Protein AF-A0A2G6NIU8-F1 (afdb_monomer_lite)

Sequence (189 aa):
ETDYSISDFCADLRAPTPSAAMTLALPDANEMRMSLDVQKNNLQSFFEMHYASKTQRLNALSKLVAMRSPKAKILHLVQQLTQSKTLLDTRFFSLMKLKALKVQPLKSRLDLGFKMRLKSSQNAVESLGQKLFLLDPKRQVKDNFAQVVKNQKPIKLDKISIGEEFLLIDKDTKIKARALEKNTLDPRI

Secondary structure (DSSP, 8-state):
-PPPPHHHHHTT---SSHHHHHHHHSPPHHHHHHHHHHHHHHHHHHHHHHHHHHHHHHHHHHHHHHHH-HHHHHHHHHHHHHHHHHHHHHHHHHHHHHHHHHHHHHHHHHHHHHHHHHHHHHHHHHHHHHHHHHH-HHHHS-TT-PEEEETTEE--GGGPPTT-EEEEE-SS-EEEEE-----PPPTT-

Foldseek 3Di:
DDDDDVCVVVVPDDDPDPVRVCVVVDDDPVVVVVVVVVVVVVVVVVVVVVVVVVVVVVVVVVVVCVCVPPVVVVVVVVVVVVVVVVVVVVVVVVVVVVVVVVVVVVVVVVVVVVVVVVVVVVVVVVVVVVVVVVVPPLPVQPVPDWFKDDPNDGDDPVPADQQDWIWTDGSPDIDIDGHHDDDDDDPPD

Structure (mmCIF, N/CA/C/O backbone):
data_AF-A0A2G6NIU8-F1
#
_entry.id   AF-A0A2G6NIU8-F1
#
loop_
_atom_site.group_PDB
_atom_site.id
_atom_site.type_symbol
_atom_site.label_atom_id
_atom_site.label_alt_id
_atom_site.label_comp_id
_atom_site.label_asym_id
_atom_site.label_entity_id
_atom_site.label_seq_id
_atom_site.pdbx_PDB_ins_code
_atom_site.Cartn_x
_atom_site.Cartn_y
_atom_site.Cartn_z
_atom_site.occupancy
_atom_site.B_iso_or_equiv
_atom_site.auth_seq_id
_atom_site.auth_comp_id
_atom_site.auth_asym_id
_atom_site.auth_atom_id
_atom_site.pdbx_PDB_model_num
ATOM 1 N N . GLU A 1 1 ? 34.840 25.565 -88.837 1.00 55.22 1 GLU A N 1
ATOM 2 C CA . GLU A 1 1 ? 34.938 25.130 -87.431 1.00 55.22 1 GLU A CA 1
ATOM 3 C C . GLU A 1 1 ? 36.389 24.814 -87.138 1.00 55.22 1 GLU A C 1
ATOM 5 O O . GLU A 1 1 ? 37.050 24.266 -88.011 1.00 55.22 1 GLU A O 1
ATOM 10 N N . THR A 1 2 ? 36.902 25.255 -85.994 1.00 67.12 2 THR A N 1
ATOM 11 C CA . THR A 1 2 ? 38.255 24.930 -85.528 1.00 67.12 2 THR A CA 1
ATOM 12 C C . THR A 1 2 ? 38.140 23.872 -84.445 1.00 67.12 2 THR A C 1
ATOM 14 O O . THR A 1 2 ? 37.493 24.118 -83.427 1.00 67.12 2 THR A O 1
ATOM 17 N N . ASP A 1 3 ? 38.755 22.717 -84.672 1.00 75.50 3 ASP A N 1
ATOM 18 C CA . ASP A 1 3 ? 38.795 21.632 -83.698 1.00 75.50 3 ASP A CA 1
ATOM 19 C C . ASP A 1 3 ? 39.769 21.997 -82.573 1.00 75.50 3 ASP A C 1
ATOM 21 O O . ASP A 1 3 ? 40.962 22.180 -82.810 1.00 75.50 3 ASP A O 1
ATOM 25 N N . TYR A 1 4 ? 39.247 22.127 -81.353 1.00 76.69 4 TYR A N 1
ATOM 26 C CA . TYR A 1 4 ? 40.053 22.293 -80.145 1.00 76.69 4 TYR A CA 1
ATOM 27 C C . TYR A 1 4 ? 40.347 20.922 -79.543 1.00 76.69 4 TYR A C 1
ATOM 29 O O . TYR A 1 4 ? 39.434 20.121 -79.325 1.00 76.69 4 TYR A O 1
ATOM 37 N N . SER A 1 5 ? 41.613 20.663 -79.233 1.00 75.31 5 SER A N 1
ATOM 38 C CA . SER A 1 5 ? 42.031 19.462 -78.513 1.00 75.31 5 SER A CA 1
ATOM 39 C C . SER A 1 5 ? 42.253 19.787 -77.035 1.00 75.31 5 SER A C 1
ATOM 41 O O . SER A 1 5 ? 42.654 20.891 -76.678 1.00 75.31 5 SER A O 1
ATOM 43 N N . ILE A 1 6 ? 42.052 18.807 -76.147 1.00 72.38 6 ILE A N 1
ATOM 44 C CA . ILE A 1 6 ? 42.336 18.939 -74.702 1.00 72.38 6 ILE A CA 1
ATOM 45 C C . ILE A 1 6 ? 43.790 19.390 -74.466 1.00 72.38 6 ILE A C 1
ATOM 47 O O . ILE A 1 6 ? 44.071 20.115 -73.516 1.00 72.38 6 ILE A O 1
ATOM 51 N N . SER A 1 7 ? 44.705 19.031 -75.374 1.00 71.75 7 SER A N 1
ATOM 52 C CA . SER A 1 7 ? 46.099 19.482 -75.352 1.00 71.75 7 SER A CA 1
ATOM 53 C C . SER A 1 7 ? 46.258 21.002 -75.405 1.00 71.75 7 SER A C 1
ATOM 55 O O . SER A 1 7 ? 47.169 21.521 -74.763 1.00 71.75 7 SER A O 1
ATOM 57 N N . ASP A 1 8 ? 45.373 21.713 -76.110 1.00 76.06 8 ASP A N 1
ATOM 58 C CA . ASP A 1 8 ? 45.433 23.174 -76.252 1.00 76.06 8 ASP A CA 1
ATOM 59 C C . ASP A 1 8 ? 45.131 23.876 -74.920 1.00 76.06 8 ASP A C 1
ATOM 61 O O . ASP A 1 8 ? 45.625 24.970 -74.667 1.00 76.06 8 ASP A O 1
ATOM 65 N N . PHE A 1 9 ? 44.390 23.207 -74.029 1.00 71.50 9 PHE A N 1
ATOM 66 C CA . PHE A 1 9 ? 44.073 23.685 -72.681 1.00 71.50 9 PHE A CA 1
ATOM 67 C C . PHE A 1 9 ? 45.105 23.269 -71.619 1.00 71.50 9 PHE A C 1
ATOM 69 O O . PHE A 1 9 ? 45.097 23.807 -70.515 1.00 71.50 9 PHE A O 1
ATOM 76 N N . CYS A 1 10 ? 45.996 22.320 -71.922 1.00 68.38 10 CYS A N 1
ATOM 77 C CA . CYS A 1 10 ? 47.036 21.849 -70.997 1.00 68.38 10 CYS A CA 1
ATOM 78 C C . CYS A 1 10 ? 48.422 22.469 -71.264 1.00 68.38 10 CYS A C 1
ATOM 80 O O . CYS A 1 10 ? 49.362 22.202 -70.517 1.00 68.38 10 CYS A O 1
ATOM 82 N N . ALA A 1 11 ? 48.571 23.274 -72.322 1.00 65.75 11 ALA A N 1
ATOM 83 C CA . ALA A 1 11 ? 49.868 23.730 -72.830 1.00 65.75 11 ALA A CA 1
ATOM 84 C C . ALA A 1 11 ? 50.558 24.835 -71.997 1.00 65.75 11 ALA A C 1
ATOM 86 O O . ALA A 1 11 ? 51.755 25.080 -72.188 1.00 65.75 11 ALA A O 1
ATOM 87 N N . ASP A 1 12 ? 49.837 25.483 -71.078 1.00 68.94 12 ASP A N 1
ATOM 88 C CA . ASP A 1 12 ? 50.353 26.613 -70.290 1.00 68.94 12 ASP A CA 1
ATOM 89 C C . ASP A 1 12 ? 51.357 26.184 -69.210 1.00 68.94 12 ASP A C 1
ATOM 91 O O . ASP A 1 12 ? 52.288 26.926 -68.886 1.00 68.94 12 ASP A O 1
ATOM 95 N N . LEU A 1 13 ? 51.223 24.962 -68.681 1.00 66.25 13 LEU A N 1
ATOM 96 C CA . LEU A 1 13 ? 52.124 24.424 -67.665 1.00 66.25 13 LEU A CA 1
ATOM 97 C C . LEU A 1 13 ? 53.162 23.501 -68.309 1.00 66.25 13 LEU A C 1
ATOM 99 O O . LEU A 1 13 ? 52.886 22.355 -68.658 1.00 66.25 13 LEU A O 1
ATOM 103 N N . ARG A 1 14 ? 54.396 23.994 -68.440 1.00 74.25 14 ARG A N 1
ATOM 104 C CA . ARG A 1 14 ? 55.513 23.221 -68.997 1.00 74.25 14 ARG A CA 1
ATOM 105 C C . ARG A 1 14 ? 56.349 22.615 -67.881 1.00 74.25 14 ARG A C 1
ATOM 107 O O . ARG A 1 14 ? 57.040 23.330 -67.160 1.00 74.25 14 ARG A O 1
ATOM 114 N N . ALA A 1 15 ? 56.329 21.293 -67.762 1.00 74.19 15 ALA A N 1
ATOM 115 C CA . ALA A 1 15 ? 57.276 20.592 -66.908 1.00 74.19 15 ALA A CA 1
ATOM 116 C C . ALA A 1 15 ? 58.617 20.386 -67.643 1.00 74.19 15 ALA A C 1
ATOM 118 O O . ALA A 1 15 ? 58.620 20.117 -68.845 1.00 74.19 15 ALA A O 1
ATOM 119 N N . PRO A 1 16 ? 59.761 20.462 -66.944 1.00 78.81 16 PRO A N 1
ATOM 120 C CA . PRO A 1 16 ? 61.086 20.316 -67.554 1.00 78.81 16 PRO A CA 1
ATOM 121 C C . PRO A 1 16 ? 61.383 18.886 -68.034 1.00 78.81 16 PRO A C 1
ATOM 123 O O . PRO A 1 16 ? 62.277 18.687 -68.852 1.00 78.81 16 PRO A O 1
ATOM 126 N N . THR A 1 17 ? 60.649 17.887 -67.533 1.00 81.56 17 THR A N 1
ATOM 127 C CA . THR A 1 17 ? 60.761 16.479 -67.933 1.00 81.56 17 THR A CA 1
ATOM 128 C C . THR A 1 17 ? 59.390 15.790 -67.887 1.00 81.56 17 THR A C 1
ATOM 130 O O . THR A 1 17 ? 58.530 16.202 -67.103 1.00 81.56 17 THR A O 1
ATOM 133 N N . PRO A 1 18 ? 59.173 14.708 -68.664 1.00 77.00 18 PRO A N 1
ATOM 134 C CA . PRO A 1 18 ? 57.935 13.924 -68.604 1.00 77.00 18 PRO A CA 1
ATOM 135 C C . PRO A 1 18 ? 57.616 13.415 -67.190 1.00 77.00 18 PRO A C 1
ATOM 137 O O . PRO A 1 18 ? 56.462 13.407 -66.773 1.00 77.00 18 PRO A O 1
ATOM 140 N N . SER A 1 19 ? 58.642 13.060 -66.412 1.00 77.81 19 SER A N 1
ATOM 141 C CA . SER A 1 19 ? 58.478 12.644 -65.016 1.00 77.81 19 SER A CA 1
ATOM 142 C C . SER A 1 19 ? 58.002 13.791 -64.123 1.00 77.81 19 SER A C 1
ATOM 144 O O . SER A 1 19 ? 57.115 13.588 -63.303 1.00 77.81 19 SER A O 1
ATOM 146 N N . ALA A 1 20 ? 58.532 15.005 -64.312 1.00 77.31 20 ALA A N 1
ATOM 147 C CA . ALA A 1 20 ? 58.068 16.185 -63.584 1.00 77.31 20 ALA A CA 1
ATOM 148 C C . ALA A 1 20 ? 56.620 16.558 -63.952 1.00 77.31 20 ALA A C 1
ATOM 150 O O . ALA A 1 20 ? 55.872 16.987 -63.077 1.00 77.31 20 ALA A O 1
ATOM 151 N N . ALA A 1 21 ? 56.203 16.344 -65.209 1.00 77.81 21 ALA A N 1
ATOM 152 C CA . ALA A 1 21 ? 54.808 16.523 -65.623 1.00 77.81 21 ALA A CA 1
ATOM 153 C C . ALA A 1 21 ? 53.880 15.562 -64.874 1.00 77.81 21 ALA A C 1
ATOM 155 O O . ALA A 1 21 ? 52.834 15.979 -64.386 1.00 77.81 21 ALA A O 1
ATOM 156 N N . MET A 1 22 ? 54.283 14.294 -64.729 1.00 77.06 22 MET A N 1
ATOM 157 C CA . MET A 1 22 ? 53.504 13.316 -63.966 1.00 77.06 22 MET A CA 1
ATOM 158 C C . MET A 1 22 ? 53.401 13.685 -62.485 1.00 77.06 22 MET A C 1
ATOM 160 O O . MET A 1 22 ? 52.310 13.617 -61.934 1.00 77.06 22 MET A O 1
ATOM 164 N N . THR A 1 23 ? 54.487 14.132 -61.851 1.00 78.12 23 THR A N 1
ATOM 165 C CA . THR A 1 23 ? 54.453 14.564 -60.443 1.00 78.12 23 THR A CA 1
ATOM 166 C C . THR A 1 23 ? 53.556 15.786 -60.218 1.00 78.12 23 THR A C 1
ATOM 168 O O . THR A 1 23 ? 52.937 15.900 -59.168 1.00 78.12 23 THR A O 1
ATOM 171 N N . LEU A 1 24 ? 53.479 16.704 -61.189 1.00 76.25 24 LEU A N 1
ATOM 172 C CA . LEU A 1 24 ? 52.609 17.887 -61.125 1.00 76.25 24 LEU A CA 1
ATOM 173 C C . LEU A 1 24 ? 51.134 17.556 -61.387 1.00 76.25 24 LEU A C 1
ATOM 175 O O . LEU A 1 24 ? 50.255 18.193 -60.814 1.00 76.25 24 LEU A O 1
ATOM 179 N N . ALA A 1 25 ? 50.863 16.600 -62.277 1.00 78.81 25 ALA A N 1
ATOM 180 C CA . ALA A 1 25 ? 49.508 16.264 -62.703 1.00 78.81 25 ALA A CA 1
ATOM 181 C C . ALA A 1 25 ? 48.819 15.235 -61.796 1.00 78.81 25 ALA A C 1
ATOM 183 O O . ALA A 1 25 ? 47.589 15.215 -61.733 1.00 78.81 25 ALA A O 1
ATOM 184 N N . LEU A 1 26 ? 49.580 14.363 -61.123 1.00 78.75 26 LEU A N 1
ATOM 185 C CA . LEU A 1 26 ? 49.018 13.303 -60.292 1.00 78.75 26 LEU A CA 1
ATOM 186 C C . LEU A 1 26 ? 49.080 13.678 -58.803 1.00 78.75 26 LEU A C 1
ATOM 188 O O . LEU A 1 26 ? 50.172 13.905 -58.282 1.00 78.75 26 LEU A O 1
ATOM 192 N N . PRO A 1 27 ? 47.940 13.682 -58.089 1.00 73.50 27 PRO A N 1
ATOM 193 C CA . PRO A 1 27 ? 47.947 13.738 -56.631 1.00 73.50 27 PRO A CA 1
ATOM 194 C C . PRO A 1 27 ? 48.589 12.471 -56.044 1.00 73.50 27 PRO A C 1
ATOM 196 O O . PRO A 1 27 ? 48.615 11.417 -56.690 1.00 73.50 27 PRO A O 1
ATOM 199 N N . ASP A 1 28 ? 49.077 12.548 -54.802 1.00 85.19 28 ASP A N 1
ATOM 200 C CA . ASP A 1 28 ? 49.665 11.388 -54.128 1.00 85.19 28 ASP A CA 1
ATOM 201 C C . ASP A 1 28 ? 48.616 10.271 -53.989 1.00 85.19 28 ASP A C 1
ATOM 203 O O . ASP A 1 28 ? 47.542 10.435 -53.400 1.00 85.19 28 ASP A O 1
ATOM 207 N N . ALA A 1 29 ? 48.936 9.099 -54.537 1.00 86.31 29 ALA A N 1
ATOM 208 C CA . ALA A 1 29 ? 48.081 7.924 -54.462 1.00 86.31 29 ALA A CA 1
ATOM 209 C C . ALA A 1 29 ? 47.782 7.518 -53.011 1.00 86.31 29 ALA A C 1
ATOM 211 O O . ALA A 1 29 ? 46.696 7.004 -52.734 1.00 86.31 29 ALA A O 1
ATOM 212 N N . ASN A 1 30 ? 48.705 7.762 -52.078 1.00 89.06 30 ASN A N 1
ATOM 213 C CA . ASN A 1 30 ? 48.480 7.481 -50.663 1.00 89.06 30 ASN A CA 1
ATOM 214 C C . ASN A 1 30 ? 47.446 8.432 -50.055 1.00 89.06 30 ASN A C 1
ATOM 216 O O . ASN A 1 30 ? 46.550 7.975 -49.347 1.00 89.06 30 ASN A O 1
ATOM 220 N N . GLU A 1 31 ? 47.506 9.721 -50.389 1.00 89.38 31 GLU A N 1
ATOM 221 C CA . GLU A 1 31 ? 46.532 10.718 -49.937 1.00 89.38 31 GLU A CA 1
ATOM 222 C C . GLU A 1 31 ? 45.122 10.389 -50.452 1.00 89.38 31 GLU A C 1
ATOM 224 O O . GLU A 1 31 ? 44.154 10.387 -49.686 1.00 89.38 31 GLU A O 1
ATOM 229 N N . MET A 1 32 ? 45.001 10.003 -51.728 1.00 91.25 32 MET A N 1
ATOM 230 C CA . MET A 1 32 ? 43.722 9.568 -52.297 1.00 91.25 32 MET A CA 1
ATOM 231 C C . MET A 1 32 ? 43.158 8.328 -51.591 1.00 91.25 32 MET A C 1
ATOM 233 O O . MET A 1 32 ? 41.961 8.273 -51.304 1.00 91.25 32 MET A O 1
ATOM 237 N N . ARG A 1 33 ? 44.005 7.339 -51.273 1.00 93.81 33 ARG A N 1
ATOM 238 C CA . ARG A 1 33 ? 43.583 6.135 -50.537 1.00 93.81 33 ARG A CA 1
ATOM 239 C C . ARG A 1 33 ? 43.127 6.474 -49.122 1.00 93.81 33 ARG A C 1
ATOM 241 O O . ARG A 1 33 ? 42.061 6.020 -48.719 1.00 93.81 33 ARG A O 1
ATOM 248 N N . MET A 1 34 ? 43.862 7.334 -48.417 1.00 94.44 34 MET A N 1
ATOM 249 C CA . MET A 1 34 ? 43.466 7.822 -47.094 1.00 94.44 34 MET A CA 1
ATOM 250 C C . MET A 1 34 ? 42.117 8.551 -47.138 1.00 94.44 34 MET A C 1
ATOM 252 O O . MET A 1 34 ? 41.266 8.317 -46.282 1.00 94.44 34 MET A O 1
ATOM 256 N N . SER A 1 35 ? 41.883 9.389 -48.153 1.00 94.06 35 SER A N 1
ATOM 257 C CA . SER A 1 35 ? 40.602 10.081 -48.338 1.00 94.06 35 SER A CA 1
ATOM 258 C C . SER A 1 35 ? 39.447 9.101 -48.566 1.00 94.06 35 SER A C 1
ATOM 260 O O . SER A 1 35 ? 38.394 9.226 -47.936 1.00 94.06 35 SER A O 1
ATOM 262 N N . LEU A 1 36 ? 39.647 8.078 -49.404 1.00 95.75 36 LEU A N 1
ATOM 263 C CA . LEU A 1 36 ? 38.649 7.029 -49.633 1.00 95.75 36 LEU A CA 1
ATOM 264 C C . LEU A 1 36 ? 38.353 6.220 -48.366 1.00 95.75 36 LEU A C 1
ATOM 266 O O . LEU A 1 36 ? 37.185 5.950 -48.079 1.00 95.75 36 LEU A O 1
ATOM 270 N N . ASP A 1 37 ? 39.376 5.876 -47.585 1.00 96.75 37 ASP A N 1
ATOM 271 C CA . ASP A 1 37 ? 39.201 5.157 -46.322 1.00 96.75 37 ASP A CA 1
ATOM 272 C C . ASP A 1 37 ? 38.416 5.996 -45.303 1.00 96.75 37 ASP A C 1
ATOM 274 O O . ASP A 1 37 ? 37.491 5.491 -44.661 1.00 96.75 37 ASP A O 1
ATOM 278 N N . VAL A 1 38 ? 38.703 7.298 -45.202 1.00 96.88 38 VAL A N 1
ATOM 279 C CA . VAL A 1 38 ? 37.940 8.225 -44.350 1.00 96.88 38 VAL A CA 1
ATOM 280 C C . VAL A 1 38 ? 36.483 8.311 -44.803 1.00 96.88 38 VAL A C 1
ATOM 282 O O . VAL A 1 38 ? 35.576 8.187 -43.979 1.00 96.88 38 VAL A O 1
ATOM 285 N N . GLN A 1 39 ? 36.229 8.476 -46.104 1.00 96.62 39 GLN A N 1
ATOM 286 C CA . GLN A 1 39 ? 34.865 8.533 -46.638 1.00 96.62 39 GLN A CA 1
ATOM 287 C C . GLN A 1 39 ? 34.094 7.235 -46.379 1.00 96.62 39 GLN A C 1
ATOM 289 O O . GLN A 1 39 ? 32.935 7.279 -45.961 1.00 96.62 39 GLN A O 1
ATOM 294 N N . LYS A 1 40 ? 34.744 6.081 -46.555 1.00 97.06 40 LYS A N 1
ATOM 295 C CA . LYS A 1 40 ? 34.163 4.768 -46.261 1.00 97.06 40 LYS A CA 1
ATOM 296 C C . LYS A 1 40 ? 33.797 4.631 -44.781 1.00 97.06 40 LYS A C 1
ATOM 298 O O . LYS A 1 40 ? 32.675 4.230 -44.470 1.00 97.06 40 LYS A O 1
ATOM 303 N N . ASN A 1 41 ? 34.704 4.999 -43.877 1.00 96.94 41 ASN A N 1
ATOM 304 C CA . ASN A 1 41 ? 34.477 4.919 -42.432 1.00 96.94 41 ASN A CA 1
ATOM 305 C C . ASN A 1 41 ? 33.361 5.866 -41.971 1.00 96.94 41 ASN A C 1
ATOM 307 O O . ASN A 1 41 ? 32.518 5.486 -41.154 1.00 96.94 41 ASN A O 1
ATOM 311 N N . ASN A 1 42 ? 33.305 7.074 -42.535 1.00 97.12 42 ASN A N 1
ATOM 312 C CA . ASN A 1 42 ? 32.229 8.028 -42.274 1.00 97.12 42 ASN A CA 1
ATOM 313 C C . ASN A 1 42 ? 30.875 7.481 -42.734 1.00 97.12 42 ASN A C 1
ATOM 315 O O . ASN A 1 42 ? 29.894 7.562 -41.995 1.00 97.12 42 ASN A O 1
ATOM 319 N N . LEU A 1 43 ? 30.822 6.890 -43.931 1.00 97.06 43 LEU A N 1
ATOM 320 C CA . LEU A 1 43 ? 29.599 6.302 -44.466 1.00 97.06 43 LEU A CA 1
ATOM 321 C C . LEU A 1 43 ? 29.109 5.147 -43.587 1.00 97.06 43 LEU A C 1
ATOM 323 O O . LEU A 1 43 ? 27.929 5.097 -43.239 1.00 97.06 43 LEU A O 1
ATOM 327 N N . GLN A 1 44 ? 30.014 4.251 -43.190 1.00 97.38 44 GLN A N 1
ATOM 328 C CA . GLN A 1 44 ? 29.691 3.146 -42.293 1.00 97.38 44 GLN A CA 1
ATOM 329 C C . GLN A 1 44 ? 29.145 3.656 -40.953 1.00 97.38 44 GLN A C 1
ATOM 331 O O . GLN A 1 44 ? 28.069 3.238 -40.528 1.00 97.38 44 GLN A O 1
ATOM 336 N N . SER A 1 45 ? 29.827 4.626 -40.341 1.00 96.50 45 SER A N 1
ATOM 337 C CA . SER A 1 45 ? 29.408 5.217 -39.064 1.00 96.50 45 SER A CA 1
ATOM 338 C C . SER A 1 45 ? 28.032 5.883 -39.167 1.00 96.50 45 SER A C 1
ATOM 340 O O . SER A 1 45 ? 27.186 5.741 -38.281 1.00 96.50 45 SER A O 1
ATOM 342 N N . PHE A 1 46 ? 27.765 6.578 -40.278 1.00 97.62 46 PHE A N 1
ATOM 343 C CA . PHE A 1 46 ? 26.460 7.178 -40.542 1.00 97.62 46 PHE A CA 1
ATOM 344 C C . PHE A 1 46 ? 25.358 6.118 -40.642 1.00 97.62 46 PHE A C 1
ATOM 346 O O . PHE A 1 46 ? 24.293 6.287 -40.044 1.00 97.62 46 PHE A O 1
ATOM 353 N N . PHE A 1 47 ? 25.602 5.018 -41.359 1.00 97.25 47 PHE A N 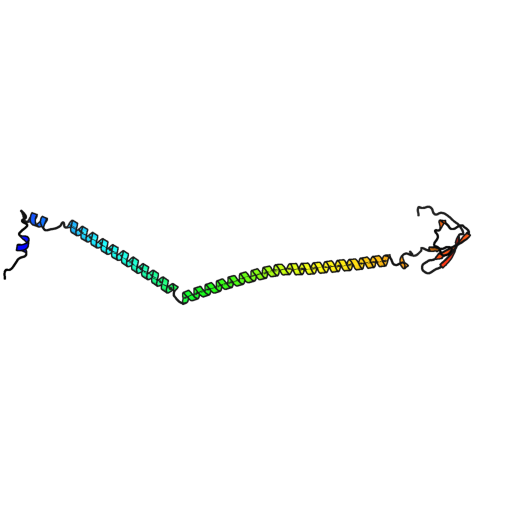1
ATOM 354 C CA . PHE A 1 47 ? 24.634 3.928 -41.477 1.00 97.25 47 PHE A CA 1
ATOM 355 C C . PHE A 1 47 ? 24.355 3.249 -40.140 1.00 97.25 47 PHE A C 1
ATOM 357 O O . PHE A 1 47 ? 23.189 3.019 -39.816 1.00 97.25 47 PHE A O 1
ATOM 364 N N . GLU A 1 48 ? 25.388 2.977 -39.345 1.00 97.56 48 GLU A N 1
ATOM 365 C CA . GLU A 1 48 ? 25.243 2.393 -38.010 1.00 97.56 48 GLU A CA 1
ATOM 366 C C . GLU A 1 48 ? 24.399 3.298 -37.104 1.00 97.56 48 GLU A C 1
ATOM 368 O O . GLU A 1 48 ? 23.416 2.846 -36.506 1.00 97.56 48 GLU A O 1
ATOM 373 N N . MET A 1 49 ? 24.699 4.600 -37.079 1.00 96.94 49 MET A N 1
ATOM 374 C CA . MET A 1 49 ? 23.925 5.578 -36.314 1.00 96.94 49 MET A CA 1
ATOM 375 C C . MET A 1 49 ? 22.476 5.681 -36.812 1.00 96.94 49 MET A C 1
ATOM 377 O O . MET A 1 49 ? 21.534 5.721 -36.013 1.00 96.94 49 MET A O 1
ATOM 381 N N . HIS A 1 50 ? 22.267 5.699 -38.130 1.00 97.12 50 HIS A N 1
ATOM 382 C CA . HIS A 1 50 ? 20.932 5.780 -38.713 1.00 97.12 50 HIS A CA 1
ATOM 383 C C . HIS A 1 50 ? 20.102 4.538 -38.380 1.00 97.12 50 HIS A C 1
ATOM 385 O O . HIS A 1 50 ? 18.947 4.652 -37.960 1.00 97.12 50 HIS A O 1
ATOM 391 N N . TYR A 1 51 ? 20.695 3.353 -38.505 1.00 97.38 51 TYR A N 1
ATOM 392 C CA . TYR A 1 51 ? 20.062 2.088 -38.162 1.00 97.38 51 TYR A CA 1
ATOM 393 C C . TYR A 1 51 ? 19.709 2.019 -36.669 1.00 97.38 51 TYR A C 1
ATOM 395 O O . TYR A 1 51 ? 18.571 1.693 -36.314 1.00 97.38 51 TYR A O 1
ATOM 403 N N . ALA A 1 52 ? 20.628 2.418 -35.786 1.00 97.38 52 ALA A N 1
ATOM 404 C CA . ALA A 1 52 ? 20.378 2.505 -34.348 1.00 97.38 52 ALA A CA 1
ATOM 405 C C . ALA A 1 52 ? 19.208 3.456 -34.023 1.00 97.38 52 ALA A C 1
ATOM 407 O O . ALA A 1 52 ? 18.302 3.111 -33.263 1.00 97.38 52 ALA A O 1
ATOM 408 N N . SER A 1 53 ? 19.147 4.623 -34.669 1.00 96.69 53 SER A N 1
ATOM 409 C CA . SER A 1 53 ? 18.039 5.568 -34.488 1.00 96.69 53 SER A CA 1
ATOM 410 C C . SER A 1 53 ? 16.692 4.992 -34.952 1.00 96.69 53 SER A C 1
ATOM 412 O O . SER A 1 53 ? 15.675 5.108 -34.257 1.00 96.69 53 SER A O 1
ATOM 414 N N . LYS A 1 54 ? 16.659 4.318 -36.112 1.00 96.88 54 LYS A N 1
ATOM 415 C CA . LYS A 1 54 ? 15.431 3.700 -36.643 1.00 96.88 54 LYS A CA 1
ATOM 416 C C . LYS A 1 54 ? 14.944 2.547 -35.772 1.00 96.88 54 LYS A C 1
ATOM 418 O O . LYS A 1 54 ? 13.748 2.479 -35.489 1.00 96.88 54 LYS A O 1
ATOM 423 N N . THR A 1 55 ? 15.845 1.684 -35.311 1.00 97.00 55 THR A N 1
ATOM 424 C CA . THR A 1 55 ? 15.507 0.578 -34.401 1.00 97.00 55 THR A CA 1
ATOM 425 C C . THR A 1 55 ? 15.000 1.092 -33.055 1.00 97.00 55 THR A C 1
ATOM 427 O O . THR A 1 55 ? 13.965 0.627 -32.576 1.00 97.00 55 THR A O 1
ATOM 430 N N . GLN A 1 56 ? 15.630 2.122 -32.482 1.00 96.62 56 GLN A N 1
ATOM 431 C CA . GLN A 1 56 ? 15.139 2.774 -31.267 1.00 96.62 56 GLN A CA 1
ATOM 432 C C . GLN A 1 56 ? 13.730 3.351 -31.461 1.00 96.62 56 GLN A C 1
ATOM 434 O O . GLN A 1 56 ? 12.854 3.141 -30.618 1.00 96.62 56 GLN A O 1
ATOM 439 N N . ARG A 1 57 ? 13.477 4.035 -32.585 1.00 96.25 57 ARG A N 1
ATOM 440 C CA . ARG A 1 57 ? 12.151 4.580 -32.908 1.00 96.25 57 ARG A CA 1
ATOM 441 C C . ARG A 1 57 ? 11.102 3.481 -33.065 1.00 96.25 57 ARG A C 1
ATOM 443 O O . ARG A 1 57 ? 9.995 3.630 -32.550 1.00 96.25 57 ARG A O 1
ATOM 450 N N . LEU A 1 58 ? 11.440 2.383 -33.738 1.00 96.00 58 LEU A N 1
ATOM 451 C CA . LEU A 1 58 ? 10.548 1.235 -33.899 1.00 96.00 58 LEU A CA 1
ATOM 452 C C . LEU A 1 58 ? 10.208 0.610 -32.542 1.00 96.00 58 LEU A C 1
ATOM 454 O O . LEU A 1 58 ? 9.037 0.369 -32.258 1.00 96.00 58 LEU A O 1
ATOM 458 N N . ASN A 1 59 ? 11.202 0.439 -31.670 1.00 95.12 59 ASN A N 1
ATOM 459 C CA . ASN A 1 59 ? 11.007 -0.071 -30.313 1.00 95.12 59 ASN A CA 1
ATOM 460 C C . ASN A 1 59 ? 10.149 0.861 -29.446 1.00 95.12 59 ASN A C 1
ATOM 462 O O . ASN A 1 59 ? 9.345 0.401 -28.637 1.00 95.12 59 ASN A O 1
ATOM 466 N N . ALA A 1 60 ? 10.294 2.178 -29.596 1.00 92.50 60 ALA A N 1
ATOM 467 C CA . ALA A 1 60 ? 9.435 3.135 -28.907 1.00 92.50 60 ALA A CA 1
ATOM 468 C C . ALA A 1 60 ? 7.982 3.035 -29.403 1.00 92.50 60 ALA A C 1
ATOM 470 O O . ALA A 1 60 ? 7.055 2.977 -28.596 1.00 92.50 60 ALA A O 1
ATOM 471 N N . LEU A 1 61 ? 7.776 2.955 -30.721 1.00 90.88 61 LEU A N 1
ATOM 472 C CA . LEU A 1 61 ? 6.448 2.812 -31.319 1.00 90.88 61 LEU A CA 1
ATOM 473 C C . LEU A 1 61 ? 5.778 1.490 -30.932 1.00 90.88 61 LEU A C 1
ATOM 475 O O . LEU A 1 61 ? 4.605 1.498 -30.566 1.00 90.88 61 LEU A O 1
ATOM 479 N N . SER A 1 62 ? 6.508 0.373 -30.944 1.00 88.44 62 SER A N 1
ATOM 480 C CA . SER A 1 62 ? 5.966 -0.928 -30.542 1.00 88.44 62 SER A CA 1
ATOM 481 C C . SER A 1 62 ? 5.527 -0.928 -29.075 1.00 88.44 62 SER A C 1
ATOM 483 O O . SER A 1 62 ? 4.428 -1.390 -28.764 1.00 88.44 62 SER A O 1
ATOM 485 N N . LYS A 1 63 ? 6.313 -0.312 -28.179 1.00 85.19 63 LYS A N 1
ATOM 486 C CA . LYS A 1 63 ? 5.931 -0.100 -26.773 1.00 85.19 63 LYS A CA 1
ATOM 487 C C . LYS A 1 63 ? 4.685 0.772 -26.641 1.00 85.19 63 LYS A C 1
ATOM 489 O O . LYS A 1 63 ? 3.786 0.426 -25.879 1.00 85.19 63 LYS A O 1
ATOM 494 N N . LEU A 1 64 ? 4.593 1.869 -27.393 1.00 83.94 64 LEU A N 1
ATOM 495 C CA . LEU A 1 64 ? 3.411 2.738 -27.379 1.00 83.94 64 LEU A CA 1
ATOM 496 C C . LEU A 1 64 ? 2.153 2.000 -27.845 1.00 83.94 64 LEU A C 1
ATOM 498 O O . LEU A 1 64 ? 1.100 2.154 -27.229 1.00 83.94 64 LEU A O 1
ATOM 502 N N . VAL A 1 65 ? 2.254 1.180 -28.891 1.00 83.38 65 VAL A N 1
ATOM 503 C CA . VAL A 1 65 ? 1.145 0.344 -29.374 1.00 83.38 65 VAL A CA 1
ATOM 504 C C . VAL A 1 65 ? 0.755 -0.699 -28.327 1.00 83.38 65 VAL A C 1
ATOM 506 O O . VAL A 1 65 ? -0.430 -0.855 -28.040 1.00 83.38 65 VAL A O 1
ATOM 509 N N . ALA A 1 66 ? 1.727 -1.358 -27.692 1.00 77.38 66 ALA A N 1
ATOM 510 C CA . ALA A 1 66 ? 1.468 -2.319 -26.622 1.00 77.38 66 ALA A CA 1
ATOM 511 C C . ALA A 1 66 ? 0.767 -1.669 -25.416 1.00 77.38 66 ALA A C 1
ATOM 513 O O . ALA A 1 66 ? -0.200 -2.221 -24.897 1.00 77.38 66 ALA A O 1
ATOM 514 N N . MET A 1 67 ? 1.190 -0.466 -25.014 1.00 70.75 67 MET A N 1
ATOM 515 C CA . MET A 1 67 ? 0.550 0.294 -23.934 1.00 70.75 67 MET A CA 1
ATOM 516 C C . MET A 1 67 ? -0.844 0.806 -24.309 1.00 70.75 67 MET A C 1
ATOM 518 O O . MET A 1 67 ? -1.738 0.844 -23.466 1.00 70.75 67 MET A O 1
ATOM 522 N N . ARG A 1 68 ? -1.048 1.204 -25.570 1.00 73.31 68 ARG A N 1
ATOM 523 C CA . ARG A 1 68 ? -2.352 1.651 -26.086 1.00 73.31 68 ARG A CA 1
ATOM 524 C C . ARG A 1 68 ? -3.280 0.501 -26.459 1.00 73.31 68 ARG A C 1
ATOM 526 O O . ARG A 1 68 ? -4.435 0.761 -26.791 1.00 73.31 68 ARG A O 1
ATOM 533 N N . SER A 1 69 ? -2.812 -0.746 -26.381 1.00 80.94 69 SER A N 1
ATOM 534 C CA . SER A 1 69 ? -3.654 -1.917 -26.586 1.00 80.94 69 SER A CA 1
ATOM 535 C C . SER A 1 69 ? -4.852 -1.847 -25.635 1.00 80.94 69 SER A C 1
ATOM 537 O O . SER A 1 69 ? -4.657 -1.773 -24.414 1.00 80.94 69 SER A O 1
ATOM 539 N N . PRO A 1 70 ? -6.093 -1.905 -26.153 1.00 80.56 70 PRO A N 1
ATOM 540 C CA . PRO A 1 70 ? -7.292 -1.922 -25.323 1.00 80.56 70 PRO A CA 1
ATOM 541 C C . PRO A 1 70 ? -7.221 -2.990 -24.228 1.00 80.56 70 PRO A C 1
ATOM 543 O O . PRO A 1 70 ? -7.625 -2.739 -23.098 1.00 80.56 70 PRO A O 1
ATOM 546 N N . LYS A 1 71 ? -6.607 -4.145 -24.524 1.00 85.38 71 LYS A N 1
ATOM 547 C CA . LYS A 1 71 ? -6.412 -5.243 -23.570 1.00 85.38 71 LYS A CA 1
ATOM 548 C C . LYS A 1 71 ? -5.525 -4.846 -22.386 1.00 85.38 71 LYS A C 1
ATOM 550 O O . LYS A 1 71 ? -5.885 -5.126 -21.247 1.00 85.38 71 LYS A O 1
ATOM 555 N N . ALA A 1 72 ? -4.394 -4.184 -22.639 1.00 83.06 72 ALA A N 1
ATOM 556 C CA . ALA A 1 72 ? -3.489 -3.728 -21.582 1.00 83.06 72 ALA A CA 1
ATOM 557 C C . ALA A 1 72 ? -4.151 -2.651 -20.711 1.00 83.06 72 ALA A C 1
ATOM 559 O O . ALA A 1 72 ? -4.065 -2.700 -19.484 1.00 83.06 72 ALA A O 1
ATOM 560 N N . LYS A 1 73 ? -4.892 -1.728 -21.338 1.00 84.94 73 LYS A N 1
ATOM 561 C CA . LYS A 1 73 ? -5.661 -0.701 -20.627 1.00 84.94 73 LYS A CA 1
ATOM 562 C C . LYS A 1 73 ? -6.762 -1.310 -19.754 1.00 84.94 73 LYS A C 1
ATOM 564 O O . LYS A 1 73 ? -6.899 -0.912 -18.602 1.00 84.94 73 LYS A O 1
ATOM 569 N N . ILE A 1 74 ? -7.507 -2.289 -20.268 1.00 88.62 74 ILE A N 1
ATOM 570 C CA . ILE A 1 74 ? -8.530 -3.018 -19.503 1.00 88.62 74 ILE A CA 1
ATOM 571 C C . ILE A 1 74 ? -7.893 -3.742 -18.317 1.00 88.62 74 ILE A C 1
ATOM 573 O O . ILE A 1 74 ? -8.385 -3.613 -17.202 1.00 88.62 74 ILE A O 1
ATOM 577 N N . LEU A 1 75 ? -6.780 -4.450 -18.524 1.00 91.06 75 LEU A N 1
ATOM 578 C CA . LEU A 1 75 ? -6.092 -5.168 -17.450 1.00 91.06 75 LEU A CA 1
ATOM 579 C C . LEU A 1 75 ? -5.625 -4.220 -16.337 1.00 91.06 75 LEU A C 1
ATOM 581 O O . LEU A 1 75 ? -5.852 -4.490 -15.161 1.00 91.06 75 LEU A O 1
ATOM 585 N N . HIS A 1 76 ? -5.052 -3.075 -16.708 1.00 88.94 76 HIS A N 1
ATOM 586 C CA . HIS A 1 76 ? -4.660 -2.043 -15.753 1.00 88.94 76 HIS A CA 1
ATOM 587 C C . HIS A 1 76 ? -5.865 -1.469 -14.986 1.00 88.94 76 HIS A C 1
ATOM 589 O O . HIS A 1 76 ? -5.803 -1.322 -13.768 1.00 88.94 76 HIS A O 1
ATOM 595 N N . LEU A 1 77 ? -6.986 -1.194 -15.662 1.00 91.19 77 LEU A N 1
ATOM 596 C CA . LEU A 1 77 ? -8.216 -0.727 -15.007 1.00 91.19 77 LEU A CA 1
ATOM 597 C C . LEU A 1 77 ? -8.793 -1.773 -14.042 1.00 91.19 77 LEU A C 1
ATOM 599 O O . LEU A 1 77 ? -9.199 -1.426 -12.935 1.00 91.19 77 LEU A O 1
ATOM 603 N N . VAL A 1 78 ? -8.789 -3.052 -14.424 1.00 95.12 78 VAL A N 1
ATOM 604 C CA . VAL A 1 78 ? -9.214 -4.159 -13.552 1.00 95.12 78 VAL A CA 1
ATOM 605 C C . VAL A 1 78 ? -8.314 -4.251 -12.321 1.00 95.12 78 VAL A C 1
ATOM 607 O O . VAL A 1 78 ? -8.812 -4.412 -11.205 1.00 95.12 78 VAL A O 1
ATOM 610 N N . GLN A 1 79 ? -7.000 -4.100 -12.492 1.00 95.00 79 GLN A N 1
ATOM 611 C CA . GLN A 1 79 ? -6.051 -4.090 -11.383 1.00 95.00 79 GLN A CA 1
ATOM 612 C C . GLN A 1 79 ? -6.306 -2.915 -10.428 1.00 95.00 79 GLN A C 1
ATOM 614 O O . GLN A 1 79 ? -6.366 -3.124 -9.217 1.00 95.00 79 GLN A O 1
ATOM 619 N N . GLN A 1 80 ? -6.521 -1.708 -10.958 1.00 95.88 80 GLN A N 1
ATOM 620 C CA . GLN A 1 80 ? -6.867 -0.534 -10.153 1.00 95.88 80 GLN A CA 1
ATOM 621 C C . GLN A 1 80 ? -8.166 -0.744 -9.374 1.00 95.88 80 GLN A C 1
ATOM 623 O O . GLN A 1 80 ? -8.205 -0.508 -8.169 1.00 95.88 80 GLN A O 1
ATOM 628 N N . LEU A 1 81 ? -9.211 -1.254 -10.030 1.00 96.25 81 LEU A N 1
ATOM 629 C CA . LEU A 1 81 ? -10.496 -1.531 -9.391 1.00 96.25 81 LEU A CA 1
ATOM 630 C C . LEU A 1 81 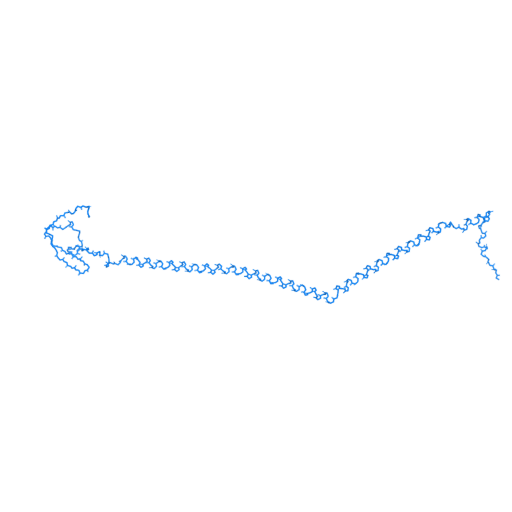? -10.345 -2.564 -8.269 1.00 96.25 81 LEU A C 1
ATOM 632 O O . LEU A 1 81 ? -10.889 -2.389 -7.179 1.00 96.25 81 LEU A O 1
ATOM 636 N N . THR A 1 82 ? -9.550 -3.607 -8.508 1.00 97.12 82 THR A N 1
ATOM 637 C CA . THR A 1 82 ? -9.252 -4.638 -7.507 1.00 97.12 82 THR A CA 1
ATOM 638 C C . THR A 1 82 ? -8.521 -4.040 -6.304 1.00 97.12 82 THR A C 1
ATOM 640 O O . THR A 1 82 ? -8.896 -4.313 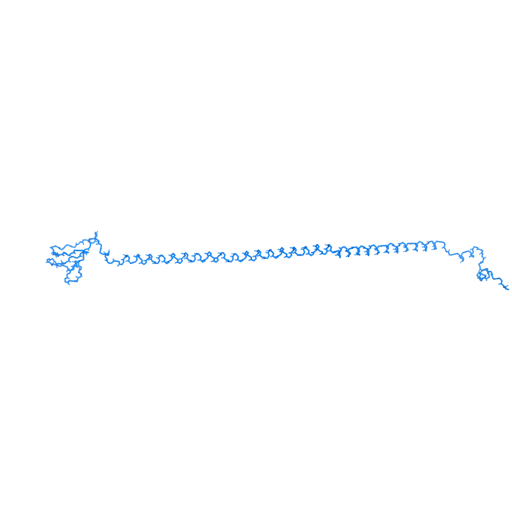-5.167 1.00 97.12 82 THR A O 1
ATOM 643 N N . GLN A 1 83 ? -7.532 -3.173 -6.530 1.00 96.12 83 GLN A N 1
ATOM 644 C CA . GLN A 1 83 ? -6.799 -2.492 -5.460 1.00 96.12 83 GLN A CA 1
ATOM 645 C C . GLN A 1 83 ? -7.686 -1.525 -4.662 1.00 96.12 83 GLN A C 1
ATOM 647 O O . GLN A 1 83 ? -7.607 -1.472 -3.435 1.00 96.12 83 GLN A O 1
ATOM 652 N N . SER A 1 84 ? -8.560 -0.769 -5.330 1.00 94.94 84 SER A N 1
ATOM 653 C CA . SER A 1 84 ? -9.520 0.104 -4.649 1.00 94.94 84 SER A CA 1
ATOM 654 C C . SER A 1 84 ? -10.513 -0.697 -3.809 1.00 94.94 84 SER A C 1
ATOM 656 O O . SER A 1 84 ? -10.828 -0.293 -2.690 1.00 94.94 84 SER A O 1
ATOM 658 N N . LYS A 1 85 ? -10.966 -1.853 -4.308 1.00 96.31 85 LYS A N 1
ATOM 659 C CA . LYS A 1 85 ? -11.860 -2.750 -3.571 1.00 96.31 85 LYS A CA 1
ATOM 660 C C . LYS A 1 85 ? -11.191 -3.310 -2.315 1.00 96.31 85 LYS A C 1
ATOM 662 O O . LYS A 1 85 ? -11.759 -3.205 -1.235 1.00 96.31 85 LYS A O 1
ATOM 667 N N . THR A 1 86 ? -9.965 -3.823 -2.421 1.00 96.31 86 THR A N 1
ATOM 668 C CA . THR A 1 86 ? -9.242 -4.352 -1.251 1.00 96.31 86 THR A CA 1
ATOM 669 C C . THR A 1 86 ? -8.948 -3.264 -0.217 1.00 96.31 86 THR A C 1
ATOM 671 O O . THR A 1 86 ? -9.067 -3.498 0.989 1.00 96.31 86 THR A O 1
ATOM 674 N N . LEU A 1 87 ? -8.626 -2.044 -0.656 1.00 96.06 87 LEU A N 1
ATOM 675 C CA . LEU A 1 87 ? -8.478 -0.904 0.245 1.00 96.06 87 LEU A CA 1
ATOM 676 C C . LEU A 1 87 ? -9.794 -0.583 0.965 1.00 96.06 87 LEU A C 1
ATOM 678 O O . LEU A 1 87 ? -9.791 -0.358 2.174 1.00 96.06 87 LEU A O 1
ATOM 682 N N . LEU A 1 88 ? -10.916 -0.576 0.246 1.00 96.69 88 LEU A N 1
ATOM 683 C CA . LEU A 1 88 ? -12.225 -0.337 0.844 1.00 96.69 88 LEU A CA 1
ATOM 684 C C . LEU A 1 88 ? -12.557 -1.407 1.888 1.00 96.69 88 LEU A C 1
ATOM 686 O O . LEU A 1 88 ? -12.915 -1.057 3.010 1.00 96.69 88 LEU A O 1
ATOM 690 N N . ASP A 1 89 ? -12.371 -2.683 1.553 1.00 96.31 89 ASP A N 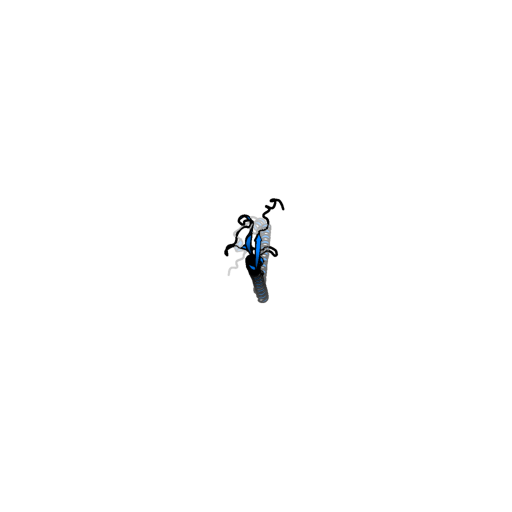1
ATOM 691 C CA . ASP A 1 89 ? -12.659 -3.804 2.449 1.00 96.31 89 ASP A CA 1
ATOM 692 C C . ASP A 1 89 ? -11.819 -3.709 3.729 1.00 96.31 89 ASP A C 1
ATOM 694 O O . ASP A 1 89 ? -12.348 -3.745 4.840 1.00 96.31 89 ASP A O 1
ATOM 698 N N . THR A 1 90 ? -10.507 -3.491 3.608 1.00 95.56 90 THR A N 1
ATOM 699 C CA . THR A 1 90 ? -9.616 -3.351 4.776 1.00 95.56 90 THR A CA 1
ATOM 700 C C . THR A 1 90 ? -9.983 -2.152 5.657 1.00 95.56 90 THR A C 1
ATOM 702 O O . THR A 1 90 ? -9.990 -2.251 6.893 1.00 95.56 90 THR A O 1
ATOM 705 N N . ARG A 1 91 ? -10.356 -1.015 5.056 1.00 95.06 91 ARG A N 1
ATOM 706 C CA . ARG A 1 91 ? -10.842 0.161 5.794 1.00 95.06 91 ARG A CA 1
ATOM 707 C C . ARG A 1 91 ? -12.175 -0.122 6.475 1.00 95.06 91 ARG A C 1
ATOM 709 O O . ARG A 1 91 ? -12.334 0.208 7.648 1.00 95.06 91 ARG A O 1
ATOM 716 N N . PHE A 1 92 ? -13.092 -0.794 5.793 1.00 96.12 92 PHE A N 1
ATOM 717 C CA . PHE A 1 92 ? -14.378 -1.181 6.352 1.00 96.12 92 PHE A CA 1
ATOM 718 C C . PHE A 1 92 ? -14.210 -2.118 7.554 1.00 96.12 92 PHE A C 1
ATOM 720 O O . PHE A 1 92 ? -14.730 -1.833 8.634 1.00 96.12 92 PHE A O 1
ATOM 727 N N . PHE A 1 93 ? -13.402 -3.175 7.426 1.00 96.12 93 PHE A N 1
ATOM 728 C CA . PHE A 1 93 ? -13.118 -4.100 8.526 1.00 96.12 93 PHE A CA 1
ATOM 729 C C . PHE A 1 93 ? -12.461 -3.408 9.722 1.00 96.12 93 PHE A C 1
ATOM 731 O O . PHE A 1 93 ? -12.837 -3.668 10.867 1.00 96.12 93 PHE A O 1
ATOM 738 N N . SER A 1 94 ? -11.511 -2.500 9.488 1.00 94.62 94 SER A N 1
ATOM 739 C CA . SER A 1 94 ? -10.868 -1.763 10.583 1.00 94.62 94 SER A CA 1
ATOM 740 C C . SER A 1 94 ? -11.843 -0.827 11.304 1.00 94.62 94 SER A C 1
ATOM 742 O O . SER A 1 94 ? -11.867 -0.811 12.536 1.00 94.62 94 SER A O 1
ATOM 744 N N . LEU A 1 95 ? -12.716 -0.121 10.576 1.00 95.44 95 LEU A N 1
ATOM 745 C CA . LEU A 1 95 ? -13.781 0.692 11.169 1.00 95.44 95 LEU A CA 1
ATOM 746 C C . LEU A 1 95 ? -14.764 -0.158 11.976 1.00 95.44 95 LEU A C 1
ATOM 748 O O . LEU A 1 95 ? -15.062 0.184 13.122 1.00 95.44 95 LEU A O 1
ATOM 752 N N . MET A 1 96 ? -15.220 -1.281 11.420 1.00 93.69 96 MET A N 1
ATOM 753 C CA . MET A 1 96 ? -16.118 -2.209 12.110 1.00 93.69 96 MET A CA 1
ATOM 754 C C . MET A 1 96 ? -15.490 -2.737 13.400 1.00 93.69 96 MET A C 1
ATOM 756 O O . MET A 1 96 ? -16.129 -2.706 14.452 1.00 93.69 96 MET A O 1
ATOM 760 N N . LYS A 1 97 ? -14.211 -3.125 13.361 1.00 93.62 97 LYS A N 1
ATOM 761 C CA . LYS A 1 97 ? -13.464 -3.567 14.545 1.00 93.62 97 LYS A CA 1
ATOM 762 C C . LYS A 1 97 ? -13.381 -2.470 15.606 1.00 93.62 97 LYS A C 1
ATOM 764 O O . LYS A 1 97 ? -13.655 -2.729 16.774 1.00 93.62 97 LYS A O 1
ATOM 769 N N . LEU A 1 98 ? -13.056 -1.236 15.216 1.00 92.62 98 LEU A N 1
ATOM 770 C CA . LEU A 1 98 ? -12.985 -0.105 16.147 1.00 92.62 98 LEU A CA 1
ATOM 771 C C . LEU A 1 98 ? -14.342 0.213 16.781 1.00 92.62 98 LEU A C 1
ATOM 773 O O . LEU A 1 98 ? -14.410 0.518 17.972 1.00 92.62 98 LEU A O 1
ATOM 777 N N . LYS A 1 99 ? -15.433 0.143 16.013 1.00 91.25 99 LYS A N 1
ATOM 778 C CA . LYS A 1 99 ? -16.788 0.346 16.543 1.00 91.25 99 LYS A CA 1
ATOM 779 C C . LYS A 1 99 ? -17.187 -0.788 17.487 1.00 91.25 99 LYS A C 1
ATOM 781 O O . LYS A 1 99 ? -17.675 -0.501 18.578 1.00 91.25 99 LYS A O 1
ATOM 786 N N . ALA A 1 100 ? -16.902 -2.042 17.137 1.00 90.19 100 ALA A N 1
ATOM 787 C CA . ALA A 1 100 ? -17.160 -3.196 17.997 1.00 90.19 100 ALA A CA 1
ATOM 788 C C . ALA A 1 100 ? -16.405 -3.101 19.336 1.00 90.19 100 ALA A C 1
ATOM 790 O O . ALA A 1 100 ? -17.004 -3.302 20.393 1.00 90.19 100 ALA A O 1
ATOM 791 N N . LEU A 1 101 ? -15.130 -2.692 19.300 1.00 90.50 101 LEU A N 1
ATOM 792 C CA . LEU A 1 101 ? -14.311 -2.460 20.495 1.00 90.50 101 LEU A CA 1
ATOM 793 C C . LEU A 1 101 ? -14.842 -1.333 21.386 1.00 90.50 101 LEU A C 1
ATOM 795 O O . LEU A 1 101 ? -14.603 -1.359 22.586 1.00 90.50 101 LEU A O 1
ATOM 799 N N . LYS A 1 102 ? -15.560 -0.346 20.836 1.00 88.12 102 LYS A N 1
ATOM 800 C CA . LYS A 1 102 ? -16.238 0.678 21.646 1.00 88.12 102 LYS A CA 1
ATOM 801 C C . LYS A 1 102 ? -17.526 0.138 22.264 1.00 88.12 102 LYS A C 1
ATOM 803 O O . LYS A 1 102 ? -17.789 0.396 23.430 1.00 88.12 102 LYS A O 1
ATOM 808 N N . VAL A 1 103 ? -18.321 -0.625 21.516 1.00 90.69 103 VAL A N 1
ATOM 809 C CA . VAL A 1 103 ? -19.642 -1.088 21.975 1.00 90.69 103 VAL A CA 1
ATOM 810 C C . VAL A 1 103 ? -19.544 -2.169 23.057 1.00 90.69 103 VAL A C 1
ATOM 812 O O . VAL A 1 103 ? -20.282 -2.107 24.040 1.00 90.69 103 VAL A O 1
ATOM 815 N N . GLN A 1 104 ? -18.625 -3.130 22.928 1.00 87.06 104 GLN A N 1
ATOM 816 C CA . GLN A 1 104 ? -18.461 -4.215 23.907 1.00 87.06 104 GLN A CA 1
ATOM 817 C C . GLN A 1 104 ? -18.251 -3.735 25.358 1.00 87.06 104 GLN A C 1
ATOM 819 O O . GLN A 1 104 ? -19.025 -4.141 26.224 1.00 87.06 104 GLN A O 1
ATOM 824 N N . PRO A 1 105 ? -17.276 -2.859 25.667 1.00 87.81 105 PRO A N 1
ATOM 825 C CA . PRO A 1 105 ? -17.056 -2.403 27.034 1.00 87.81 105 PRO A CA 1
ATOM 826 C C . PRO A 1 105 ? -18.203 -1.535 27.547 1.00 87.81 105 PRO A C 1
ATOM 828 O O . PRO A 1 105 ? -18.455 -1.542 28.748 1.00 87.81 105 PRO A O 1
ATOM 831 N N . LEU A 1 106 ? -18.917 -0.812 26.675 1.00 87.94 106 LEU A N 1
ATOM 832 C CA . LEU A 1 106 ? -20.111 -0.067 27.078 1.00 87.94 106 LEU A CA 1
ATOM 833 C C . LEU A 1 106 ? -21.202 -1.018 27.578 1.00 87.94 106 LEU A C 1
ATOM 835 O O . LEU A 1 106 ? -21.752 -0.785 28.653 1.00 87.94 106 LEU A O 1
ATOM 839 N N . LYS A 1 107 ? -21.460 -2.112 26.851 1.00 89.25 107 LYS A N 1
ATOM 840 C CA . LYS A 1 107 ? -22.421 -3.138 27.274 1.00 89.25 107 LYS A CA 1
ATOM 841 C C . LYS A 1 107 ? -21.999 -3.783 28.596 1.00 89.25 107 LYS A C 1
ATOM 843 O O . LYS A 1 107 ? -22.784 -3.812 29.536 1.00 89.25 107 LYS A O 1
ATOM 848 N N . SER A 1 108 ? -20.736 -4.196 28.715 1.00 88.06 108 SER A N 1
ATOM 849 C CA . SER A 1 108 ? -20.223 -4.813 29.944 1.00 88.06 108 SER A CA 1
ATOM 850 C C . SER A 1 108 ? -20.267 -3.869 31.150 1.00 88.06 108 SER A C 1
ATOM 852 O O . SER A 1 108 ? -20.588 -4.295 32.258 1.00 88.06 108 SER A O 1
ATOM 854 N N . ARG A 1 109 ? -19.966 -2.576 30.957 1.00 88.50 109 ARG A N 1
ATOM 855 C CA . ARG A 1 109 ? -20.064 -1.554 32.012 1.00 88.50 109 ARG A CA 1
ATOM 856 C C . ARG A 1 109 ? -21.504 -1.329 32.448 1.00 88.50 109 ARG A C 1
ATOM 858 O O . ARG A 1 109 ? -21.748 -1.199 33.644 1.00 88.50 109 ARG A O 1
ATOM 865 N N . LEU A 1 110 ? -22.434 -1.291 31.496 1.00 91.50 110 LEU A N 1
ATOM 866 C CA . LEU A 1 110 ? -23.859 -1.164 31.775 1.00 91.50 110 LEU A CA 1
ATOM 867 C C . LEU A 1 110 ? -24.350 -2.360 32.605 1.00 91.50 110 LEU A C 1
ATOM 869 O O . LEU A 1 110 ? -24.918 -2.161 33.676 1.00 91.50 110 LEU A O 1
ATOM 873 N N . ASP A 1 111 ? -24.048 -3.585 32.168 1.00 91.25 111 ASP A N 1
ATOM 874 C CA . ASP A 1 111 ? -24.443 -4.819 32.858 1.00 91.25 111 ASP A CA 1
ATOM 875 C C . ASP A 1 111 ? -23.856 -4.894 34.274 1.00 91.25 111 ASP A C 1
ATOM 877 O O . ASP A 1 111 ? -24.552 -5.243 35.231 1.00 91.25 111 ASP A O 1
ATOM 881 N N . LEU A 1 112 ? -22.579 -4.533 34.435 1.00 91.25 112 LEU A N 1
ATOM 882 C CA . LEU A 1 112 ? -21.930 -4.489 35.744 1.00 91.25 112 LEU A CA 1
ATOM 883 C C . LEU A 1 112 ? -22.558 -3.416 36.644 1.00 91.25 112 LEU A C 1
ATOM 885 O O . LEU A 1 112 ? -22.839 -3.686 37.810 1.00 91.25 112 LEU A O 1
ATOM 889 N N . GLY A 1 113 ? -22.816 -2.221 36.108 1.00 92.31 113 GLY A N 1
ATOM 890 C CA . GLY A 1 113 ? -23.460 -1.128 36.834 1.00 92.31 113 GLY A CA 1
ATOM 891 C C . GLY A 1 113 ? -24.860 -1.501 37.324 1.00 92.31 113 GLY A C 1
ATOM 892 O O . GLY A 1 113 ? -25.181 -1.264 38.490 1.00 92.31 113 GLY A O 1
ATOM 893 N N . PHE A 1 114 ? -25.662 -2.154 36.476 1.00 90.12 114 PHE A N 1
ATOM 894 C CA . PHE A 1 114 ? -26.973 -2.682 36.858 1.00 90.12 114 PHE A CA 1
ATOM 895 C C . PHE A 1 114 ? -26.868 -3.742 37.952 1.00 90.12 114 PHE A C 1
ATOM 897 O O . PHE A 1 114 ? -27.565 -3.634 38.958 1.00 90.12 114 PHE A O 1
ATOM 904 N N . LYS A 1 115 ? -25.967 -4.724 37.809 1.00 92.56 115 LYS A N 1
ATOM 905 C CA . LYS A 1 115 ? -25.752 -5.761 38.834 1.00 92.56 115 LYS A CA 1
ATOM 906 C C . LYS A 1 115 ? -25.343 -5.160 40.178 1.00 92.56 115 LYS A C 1
ATOM 908 O O . LYS A 1 115 ? -25.867 -5.563 41.212 1.00 92.56 115 LYS A O 1
ATOM 913 N N . MET A 1 116 ? -24.447 -4.174 40.167 1.00 92.00 116 MET A N 1
ATOM 914 C CA . MET A 1 116 ? -23.992 -3.494 41.380 1.00 92.00 116 MET A CA 1
ATOM 915 C C . MET A 1 116 ? -25.110 -2.686 42.043 1.00 92.00 116 MET A C 1
ATOM 917 O O . MET A 1 116 ? -25.284 -2.796 43.254 1.00 92.00 116 MET A O 1
ATOM 921 N N . ARG A 1 117 ? -25.901 -1.924 41.271 1.00 93.50 117 ARG A N 1
ATOM 922 C CA . ARG A 1 117 ? -27.064 -1.188 41.800 1.00 93.50 117 ARG A CA 1
ATOM 923 C C . ARG A 1 117 ? -28.153 -2.107 42.340 1.00 93.50 117 ARG A C 1
ATOM 925 O O . ARG A 1 117 ? -28.754 -1.801 43.365 1.00 93.50 117 ARG A O 1
ATOM 932 N N . LEU A 1 118 ? -28.417 -3.218 41.658 1.00 92.38 118 LEU A N 1
ATOM 933 C CA . LEU A 1 118 ? -29.400 -4.193 42.114 1.00 92.38 118 LEU A CA 1
ATOM 934 C C . LEU A 1 118 ? -28.954 -4.804 43.445 1.00 92.38 118 LEU A C 1
ATOM 936 O O . LEU A 1 118 ? -29.730 -4.828 44.395 1.00 92.38 118 LEU A O 1
ATOM 940 N N . LYS A 1 119 ? -27.682 -5.209 43.536 1.00 93.25 119 LYS A N 1
ATOM 941 C CA . LYS A 1 119 ? -27.104 -5.770 44.759 1.00 93.25 119 LYS A CA 1
ATOM 942 C C . LYS A 1 119 ? -27.104 -4.763 45.907 1.00 93.25 119 LYS A C 1
ATOM 944 O O . LYS A 1 119 ? -27.470 -5.116 47.020 1.00 93.25 119 LYS A O 1
ATOM 949 N N . SER A 1 120 ? -26.736 -3.505 45.662 1.00 91.56 120 SER A N 1
ATOM 950 C CA . SER A 1 120 ? -26.764 -2.485 46.715 1.00 91.56 120 SER A CA 1
ATOM 951 C C . SER A 1 120 ? -28.185 -2.186 47.195 1.00 91.56 120 SER A C 1
ATOM 953 O O . SER A 1 120 ? -28.395 -2.048 48.397 1.00 91.56 120 SER A O 1
ATOM 955 N N . SER A 1 121 ? -29.171 -2.157 46.292 1.00 87.50 121 SER A N 1
ATOM 956 C CA . SER A 1 121 ? -30.581 -2.005 46.661 1.00 87.50 121 SER A CA 1
ATOM 957 C C . SER A 1 121 ? -31.109 -3.216 47.434 1.00 87.50 121 SER A C 1
ATOM 959 O O . SER A 1 121 ? -31.829 -3.031 48.410 1.00 87.50 121 SER A O 1
ATOM 961 N N . GLN A 1 122 ? -30.744 -4.440 47.038 1.00 91.38 122 GLN A N 1
ATOM 962 C CA . GLN A 1 122 ? -31.098 -5.664 47.767 1.00 91.38 122 GLN A CA 1
ATOM 963 C C . GLN A 1 122 ? -30.515 -5.645 49.180 1.00 91.38 122 GLN A C 1
ATOM 965 O O . GLN A 1 122 ? -31.259 -5.801 50.142 1.00 91.38 122 GLN A O 1
ATOM 970 N N . ASN A 1 123 ? -29.223 -5.338 49.312 1.00 92.56 123 ASN A N 1
ATOM 971 C CA . ASN A 1 123 ? -28.564 -5.210 50.609 1.00 92.56 123 ASN A CA 1
ATOM 972 C C . ASN A 1 123 ? -29.202 -4.106 51.471 1.00 92.56 123 ASN A C 1
ATOM 974 O O . ASN A 1 123 ? -29.324 -4.259 52.683 1.00 92.56 123 ASN A O 1
ATOM 978 N N . ALA A 1 124 ? -29.619 -2.985 50.868 1.00 89.75 124 ALA A N 1
ATOM 979 C CA . ALA A 1 124 ? -30.303 -1.913 51.587 1.00 89.75 124 ALA A CA 1
ATOM 980 C C . ALA A 1 124 ? -31.654 -2.387 52.142 1.00 89.75 124 ALA A C 1
ATOM 982 O O . ALA A 1 124 ? -31.928 -2.177 53.325 1.00 89.75 124 ALA A O 1
ATOM 983 N N . VAL A 1 125 ? -32.457 -3.074 51.323 1.00 90.00 125 VAL A N 1
ATOM 984 C CA . VAL A 1 125 ? -33.732 -3.672 51.748 1.00 90.00 125 VAL A CA 1
ATOM 985 C C . VAL A 1 125 ? -33.508 -4.713 52.840 1.00 90.00 125 VAL A C 1
ATOM 987 O O . VAL A 1 125 ? -34.201 -4.686 53.852 1.00 90.00 125 VAL A O 1
ATOM 990 N N . GLU A 1 126 ? -32.511 -5.579 52.686 1.00 90.38 126 GLU A N 1
ATOM 991 C CA . GLU A 1 126 ? -32.172 -6.596 53.680 1.00 90.38 126 GLU A CA 1
ATOM 992 C C . GLU A 1 126 ? -31.754 -5.959 55.011 1.00 90.38 126 GLU A C 1
ATOM 994 O O . GLU A 1 126 ? -32.261 -6.331 56.067 1.00 90.38 126 GLU A O 1
ATOM 999 N N . SER A 1 127 ? -30.917 -4.918 54.970 1.00 87.31 127 SER A N 1
ATOM 1000 C CA . SER A 1 127 ? -30.504 -4.183 56.169 1.00 87.31 127 SER A CA 1
ATOM 1001 C C . SER A 1 127 ? -31.675 -3.478 56.864 1.00 87.31 127 SER A C 1
ATOM 1003 O O . SER A 1 127 ? -31.728 -3.429 58.093 1.00 87.31 127 SER A O 1
ATOM 1005 N N . LEU A 1 128 ? -32.633 -2.942 56.101 1.00 85.44 128 LEU A N 1
ATOM 1006 C CA . LEU A 1 128 ? -33.847 -2.328 56.640 1.00 85.44 128 LEU A CA 1
ATOM 1007 C C . LEU A 1 128 ? -34.773 -3.384 57.244 1.00 85.44 128 LEU A C 1
ATOM 1009 O O . LEU A 1 128 ? -35.316 -3.154 58.321 1.00 85.44 128 LEU A O 1
ATOM 1013 N N . GLY A 1 129 ? -34.891 -4.550 56.607 1.00 84.38 129 GLY A N 1
ATOM 1014 C CA . GLY A 1 129 ? -35.612 -5.702 57.143 1.00 84.38 129 GLY A CA 1
ATOM 1015 C C . GLY A 1 129 ? -35.011 -6.194 58.459 1.00 84.38 129 GLY A C 1
ATOM 1016 O O . GLY A 1 129 ? -35.739 -6.384 59.428 1.00 84.38 129 GLY A O 1
ATOM 1017 N N . GLN A 1 130 ? -33.683 -6.310 58.541 1.00 82.62 130 GLN A N 1
ATOM 1018 C CA . GLN A 1 130 ? -32.980 -6.673 59.775 1.00 82.62 130 GLN A CA 1
ATOM 1019 C C . GLN A 1 130 ? -33.170 -5.621 60.876 1.00 82.62 130 GLN A C 1
ATOM 1021 O O . GLN A 1 130 ? -33.429 -5.972 62.025 1.00 82.62 130 GLN A O 1
ATOM 1026 N N . LYS A 1 131 ? -33.105 -4.325 60.544 1.00 80.31 131 LYS A N 1
ATOM 1027 C CA . LYS A 1 131 ? -33.393 -3.248 61.506 1.00 80.31 131 LYS A CA 1
ATOM 1028 C C . LYS A 1 131 ? -34.833 -3.309 62.006 1.00 80.31 131 LYS A C 1
ATOM 1030 O O . LYS A 1 131 ? -35.049 -3.206 63.207 1.00 80.31 131 LYS A O 1
ATOM 1035 N N . LEU A 1 132 ? -35.800 -3.512 61.112 1.00 77.56 132 LEU A N 1
ATOM 1036 C CA . LEU A 1 132 ? -37.209 -3.661 61.472 1.00 77.56 132 LEU A CA 1
ATOM 1037 C C . LEU A 1 132 ? -37.425 -4.886 62.372 1.00 77.56 132 LEU A C 1
ATOM 1039 O O . LEU A 1 132 ? -38.136 -4.795 63.366 1.00 77.56 132 LEU A O 1
ATOM 1043 N N . PHE A 1 133 ? -36.752 -5.997 62.070 1.00 73.25 133 PHE A N 1
ATOM 1044 C CA . PHE A 1 133 ? -36.780 -7.216 62.874 1.00 73.25 133 PHE A CA 1
ATOM 1045 C C . PHE A 1 133 ? -36.233 -7.003 64.296 1.00 73.25 133 PHE A C 1
ATOM 1047 O O . PHE A 1 133 ? -36.775 -7.549 65.252 1.00 73.25 133 PHE A O 1
ATOM 1054 N N . LEU A 1 134 ? -35.187 -6.185 64.457 1.00 72.06 134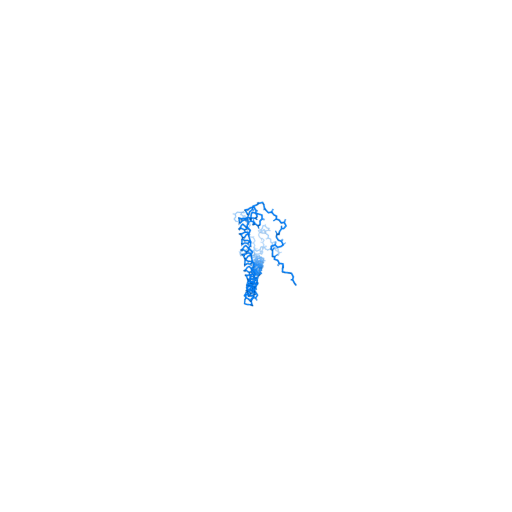 LEU A N 1
ATOM 1055 C CA . LEU A 1 134 ? -34.618 -5.831 65.766 1.00 72.06 134 LEU A CA 1
ATOM 1056 C C . LEU A 1 134 ? -35.463 -4.806 66.544 1.00 72.06 134 LEU A C 1
ATOM 1058 O O . LEU A 1 134 ? -35.399 -4.752 67.774 1.00 72.06 134 LEU A O 1
ATOM 1062 N N . LEU A 1 135 ? -36.230 -3.982 65.831 1.00 67.12 135 LEU A N 1
ATOM 1063 C CA . LEU A 1 135 ? -37.121 -2.966 66.392 1.00 67.12 135 LEU A CA 1
ATOM 1064 C C . LEU A 1 135 ? -38.500 -3.519 66.776 1.00 67.12 135 LEU A C 1
ATOM 1066 O O . LEU A 1 135 ? -39.273 -2.772 67.370 1.00 67.12 135 LEU A O 1
ATOM 1070 N N . ASP A 1 136 ? -38.809 -4.786 66.471 1.00 67.25 136 ASP A N 1
ATOM 1071 C CA . ASP A 1 136 ? -40.085 -5.406 66.838 1.00 67.25 136 ASP A CA 1
ATOM 1072 C C . ASP A 1 136 ? -40.225 -5.512 68.379 1.00 67.25 136 ASP A C 1
ATOM 1074 O O . ASP A 1 136 ? -39.547 -6.332 69.019 1.00 67.25 136 ASP A O 1
ATOM 1078 N N . PRO A 1 137 ? -41.115 -4.715 69.010 1.00 58.81 137 PRO A N 1
ATOM 1079 C CA . PRO A 1 137 ? -41.257 -4.651 70.466 1.00 58.81 137 PRO A CA 1
ATOM 1080 C C . PRO A 1 137 ? -41.722 -5.971 71.089 1.00 58.81 137 PRO A C 1
ATOM 1082 O O . PRO A 1 137 ? -41.481 -6.212 72.271 1.00 58.81 137 PRO A O 1
ATOM 1085 N N . LYS A 1 138 ? -42.354 -6.859 70.307 1.00 58.56 138 LYS A N 1
ATOM 1086 C CA . LYS A 1 138 ? -42.842 -8.161 70.791 1.00 58.56 138 LYS A CA 1
ATOM 1087 C C . LYS A 1 138 ? -41.713 -9.147 71.112 1.00 58.56 138 LYS A C 1
ATOM 1089 O O . LYS A 1 138 ? -41.941 -10.116 71.835 1.00 58.56 138 LYS A O 1
ATOM 1094 N N . ARG A 1 139 ? -40.496 -8.907 70.606 1.00 56.56 139 ARG A N 1
ATOM 1095 C CA . ARG A 1 139 ? -39.317 -9.764 70.834 1.00 56.56 139 ARG A CA 1
ATOM 1096 C C . ARG A 1 139 ? -38.254 -9.149 71.750 1.00 56.56 139 ARG A C 1
ATOM 1098 O O . ARG A 1 139 ? -37.353 -9.869 72.167 1.00 56.56 139 ARG A O 1
ATOM 1105 N N . GLN A 1 140 ? -38.363 -7.866 72.111 1.00 53.16 140 GLN A N 1
ATOM 1106 C CA . GLN A 1 140 ? -37.482 -7.249 73.118 1.00 53.16 140 GLN A CA 1
ATOM 1107 C C . GLN A 1 140 ? -37.771 -7.727 74.548 1.00 53.16 140 GLN A C 1
ATOM 1109 O O . GLN A 1 140 ? -36.878 -7.694 75.395 1.00 53.16 140 GLN A O 1
ATOM 1114 N N . VAL A 1 141 ? -38.984 -8.218 74.819 1.00 54.56 141 VAL A N 1
ATOM 1115 C CA . VAL A 1 141 ? -39.266 -8.971 76.045 1.00 54.56 141 VAL A CA 1
ATOM 1116 C C . VAL A 1 141 ? -38.640 -10.354 75.865 1.00 54.56 141 VAL A C 1
ATOM 1118 O O . VAL A 1 141 ? -39.169 -11.205 75.148 1.00 54.56 141 VAL A O 1
ATOM 1121 N N . LYS A 1 142 ? -37.446 -10.549 76.428 1.00 54.91 142 LYS A N 1
ATOM 1122 C CA . LYS A 1 142 ? -36.800 -11.864 76.492 1.00 54.91 142 LYS A CA 1
ATOM 1123 C C . LYS A 1 142 ? -37.728 -12.822 77.245 1.00 54.91 142 LYS A C 1
ATOM 1125 O O . LYS A 1 142 ? -38.254 -12.454 78.294 1.00 54.91 142 LYS A O 1
ATOM 1130 N N . ASP A 1 143 ? -37.910 -14.030 76.718 1.00 47.91 143 ASP A N 1
ATOM 1131 C CA . ASP A 1 143 ? -38.634 -15.097 77.411 1.00 47.91 143 ASP A CA 1
ATOM 1132 C C . ASP A 1 143 ? -37.969 -15.284 78.790 1.00 47.91 143 ASP A C 1
ATOM 1134 O O . ASP A 1 143 ? -36.752 -15.467 78.851 1.00 47.91 143 ASP A O 1
ATOM 1138 N N . ASN A 1 144 ? -38.738 -15.141 79.879 1.00 53.41 144 ASN A N 1
ATOM 1139 C CA . ASN A 1 144 ? -38.322 -15.109 81.301 1.00 53.41 144 ASN A CA 1
ATOM 1140 C C . ASN A 1 144 ? -38.059 -13.729 81.946 1.00 53.41 144 ASN A C 1
ATOM 1142 O O . ASN A 1 144 ? -37.624 -13.683 83.098 1.00 53.41 144 ASN A O 1
ATOM 1146 N N . PHE A 1 145 ? -38.332 -12.603 81.277 1.00 58.94 145 PHE A N 1
ATOM 1147 C CA . PHE A 1 145 ? -38.227 -11.270 81.892 1.00 58.94 145 PHE A CA 1
ATOM 1148 C C . PHE A 1 145 ? -39.611 -10.663 82.145 1.00 58.94 145 PHE A C 1
ATOM 1150 O O . PHE A 1 145 ? -40.262 -10.188 81.222 1.00 58.94 145 PHE A O 1
ATOM 1157 N N . ALA A 1 146 ? -40.026 -10.604 83.413 1.00 62.59 146 ALA A N 1
ATOM 1158 C CA . ALA A 1 146 ? -41.241 -9.903 83.823 1.00 62.59 146 ALA A CA 1
ATOM 1159 C C . ALA A 1 146 ? -40.935 -8.446 84.214 1.00 62.59 146 ALA A C 1
ATOM 1161 O O . ALA A 1 146 ? -40.013 -8.168 84.986 1.00 62.59 146 ALA A O 1
ATOM 1162 N N . GLN A 1 147 ? -41.727 -7.498 83.711 1.00 70.38 147 GLN A N 1
ATOM 1163 C CA . GLN A 1 147 ? -41.635 -6.095 84.102 1.00 70.38 147 GLN A CA 1
ATOM 1164 C C . GLN A 1 147 ? -42.333 -5.878 85.450 1.00 70.38 147 GLN A C 1
ATOM 1166 O O . GLN A 1 147 ? -43.510 -6.199 85.613 1.00 70.38 147 GLN A O 1
ATOM 1171 N N . VAL A 1 148 ? -41.614 -5.297 86.414 1.00 70.50 148 VAL A N 1
ATOM 1172 C CA . VAL A 1 148 ? -42.148 -4.965 87.742 1.00 70.50 148 VAL A CA 1
ATOM 1173 C C . VAL A 1 148 ? -42.810 -3.585 87.700 1.00 70.50 148 VAL A C 1
ATOM 1175 O O . VAL A 1 148 ? -42.160 -2.574 87.421 1.00 70.50 148 VAL A O 1
ATOM 1178 N N . VAL A 1 149 ? -44.110 -3.532 87.985 1.00 73.62 149 VAL A 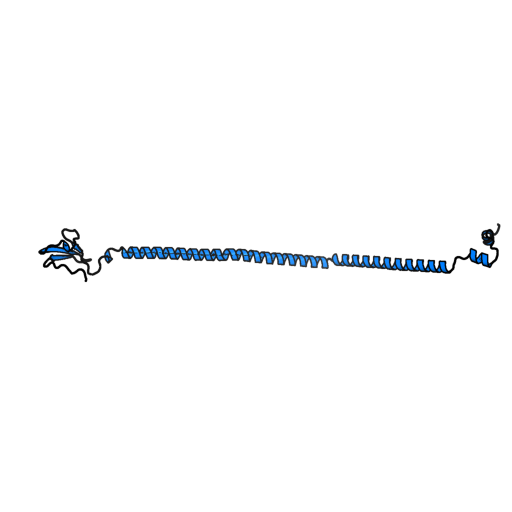N 1
ATOM 1179 C CA . VAL A 1 149 ? -44.938 -2.323 87.931 1.00 73.62 149 VAL A CA 1
ATOM 1180 C C . VAL A 1 149 ? -45.614 -2.092 89.281 1.00 73.62 149 VAL A C 1
ATOM 1182 O O . VAL A 1 149 ? -46.244 -2.985 89.846 1.00 73.62 149 VAL A O 1
ATOM 1185 N N . LYS A 1 150 ? -45.536 -0.859 89.787 1.00 66.50 150 LYS A N 1
ATOM 1186 C CA . LYS A 1 150 ? -46.265 -0.401 90.980 1.00 66.50 150 LYS A CA 1
ATOM 1187 C C . LYS A 1 150 ? -46.894 0.951 90.654 1.00 66.50 150 LYS A C 1
ATOM 1189 O O . LYS A 1 150 ? -46.245 1.807 90.056 1.00 66.50 150 LYS A O 1
ATOM 1194 N N . ASN A 1 151 ? -48.175 1.133 90.976 1.00 59.50 151 ASN A N 1
ATOM 1195 C CA . ASN A 1 151 ? -48.951 2.337 90.632 1.00 59.50 151 ASN A CA 1
ATOM 1196 C C . ASN A 1 151 ? -48.857 2.728 89.139 1.00 59.50 151 ASN A C 1
ATOM 1198 O O . ASN A 1 151 ? -48.650 3.893 88.808 1.00 59.50 151 ASN A O 1
ATOM 1202 N N . GLN A 1 152 ? -48.964 1.740 88.240 1.00 64.25 152 GLN A N 1
ATOM 1203 C CA . GLN A 1 152 ? -48.899 1.905 86.775 1.00 64.25 152 GLN A CA 1
ATOM 1204 C C . GLN A 1 152 ? -47.572 2.458 86.215 1.00 64.25 152 GLN A C 1
ATOM 1206 O O . GLN A 1 152 ? -47.491 2.752 85.024 1.00 64.25 152 GLN A O 1
ATOM 1211 N N . LYS A 1 153 ? -46.511 2.562 87.026 1.00 70.88 153 LYS A N 1
ATOM 1212 C CA . LYS A 1 153 ? -45.168 2.939 86.563 1.00 70.88 153 LYS A CA 1
ATOM 1213 C C . LYS A 1 153 ? -44.185 1.777 86.755 1.00 70.88 153 LYS A C 1
ATOM 1215 O O . LYS A 1 153 ? -44.260 1.095 87.780 1.00 70.88 153 LYS A O 1
ATOM 1220 N N . PRO A 1 154 ? -43.270 1.527 85.801 1.00 72.38 154 PRO A N 1
ATOM 1221 C CA . PRO A 1 154 ? -42.225 0.525 85.972 1.00 72.38 154 PRO A CA 1
ATOM 1222 C C . PRO A 1 154 ? -41.217 0.995 87.029 1.00 72.38 154 PRO A C 1
ATOM 1224 O O . PRO A 1 154 ? -40.721 2.123 86.963 1.00 72.38 154 PRO A O 1
ATOM 1227 N N . ILE A 1 155 ? -40.925 0.148 88.019 1.00 69.75 155 ILE A N 1
ATOM 1228 C CA . ILE A 1 155 ? -40.031 0.473 89.143 1.00 69.75 155 ILE A CA 1
ATOM 1229 C C . ILE A 1 155 ? -38.919 -0.579 89.237 1.00 69.75 155 ILE A C 1
ATOM 1231 O O . ILE A 1 155 ? -39.157 -1.767 89.041 1.00 69.75 155 ILE A O 1
ATOM 1235 N N . LYS A 1 156 ? -37.688 -0.143 89.541 1.00 69.31 156 LYS A N 1
ATOM 1236 C CA . LYS A 1 156 ? -36.558 -1.043 89.828 1.00 69.31 156 LYS A CA 1
ATOM 1237 C C . LYS A 1 156 ? -36.773 -1.775 91.160 1.00 69.31 156 LYS A C 1
ATOM 1239 O O . LYS A 1 156 ? -37.202 -1.150 92.129 1.00 69.31 156 LYS A O 1
ATOM 1244 N N . LEU A 1 157 ? -36.400 -3.054 91.217 1.00 66.81 157 LEU A N 1
ATOM 1245 C CA . LEU A 1 157 ? -36.531 -3.929 92.396 1.00 66.81 157 LEU A CA 1
ATOM 1246 C C . LEU A 1 157 ? -35.924 -3.330 93.684 1.00 66.81 157 LEU A C 1
ATOM 1248 O O . LEU A 1 157 ? -36.464 -3.539 94.767 1.00 66.81 157 LEU A O 1
ATOM 1252 N N . ASP A 1 158 ? -34.886 -2.494 93.576 1.00 65.81 158 ASP A N 1
ATOM 1253 C CA . ASP A 1 158 ? -34.238 -1.827 94.718 1.00 65.81 158 ASP A CA 1
ATOM 1254 C C . ASP A 1 158 ? -35.184 -0.954 95.553 1.00 65.81 158 ASP A C 1
ATOM 1256 O O . ASP A 1 158 ? -34.984 -0.797 96.759 1.00 65.81 158 ASP A O 1
ATOM 1260 N N . LYS A 1 159 ? -36.227 -0.390 94.932 1.00 67.31 159 LYS A N 1
ATOM 1261 C CA . LYS A 1 159 ? -37.150 0.565 95.568 1.00 67.31 159 LYS A CA 1
ATOM 1262 C C . LYS A 1 159 ? -38.375 -0.089 96.215 1.00 67.31 159 LYS A C 1
ATOM 1264 O O . LYS A 1 159 ? -39.275 0.630 96.641 1.00 67.31 159 LYS A O 1
ATOM 1269 N N . ILE A 1 160 ? -38.429 -1.420 96.265 1.00 70.25 160 ILE A N 1
ATOM 1270 C CA . ILE A 1 160 ? -39.525 -2.174 96.885 1.00 70.25 160 ILE A CA 1
ATOM 1271 C C . ILE A 1 160 ? -39.133 -2.521 98.323 1.00 70.25 160 ILE A C 1
ATOM 1273 O O . ILE A 1 160 ? -38.019 -3.001 98.574 1.00 70.25 160 ILE A O 1
ATOM 1277 N N . SER A 1 161 ? -40.034 -2.246 99.264 1.00 68.62 161 SER A N 1
ATOM 1278 C CA . SER A 1 161 ? -39.866 -2.575 100.684 1.00 68.62 161 SER A CA 1
ATOM 1279 C C . SER A 1 161 ? -40.510 -3.925 101.016 1.00 68.62 161 SER A C 1
ATOM 1281 O O . SER A 1 161 ? -41.462 -4.351 100.359 1.00 68.62 161 SER A O 1
ATOM 1283 N N . ILE A 1 162 ? -39.994 -4.605 102.044 1.00 66.12 162 ILE A N 1
ATOM 1284 C CA . ILE A 1 162 ? -40.533 -5.892 102.511 1.00 66.12 162 ILE A CA 1
ATOM 1285 C C . ILE A 1 162 ? -41.983 -5.680 102.971 1.00 66.12 162 ILE A C 1
ATOM 1287 O O . ILE A 1 162 ? -42.276 -4.768 103.740 1.00 66.12 162 ILE A O 1
ATOM 1291 N N . GLY A 1 163 ? -42.895 -6.503 102.459 1.00 64.06 163 GLY A N 1
ATOM 1292 C CA . GLY A 1 163 ? -44.330 -6.448 102.722 1.00 64.06 163 GLY A CA 1
ATOM 1293 C C . GLY A 1 163 ? -45.162 -5.687 101.685 1.00 64.06 163 GLY A C 1
ATOM 1294 O O . GLY A 1 163 ? -46.389 -5.740 101.782 1.00 64.06 163 GLY A O 1
ATOM 1295 N N . GLU A 1 164 ? -44.555 -5.028 100.694 1.00 75.00 164 GLU A N 1
ATOM 1296 C CA . GLU A 1 164 ? -45.285 -4.280 99.661 1.00 75.00 164 GLU A CA 1
ATOM 1297 C C . GLU A 1 164 ? -45.797 -5.170 98.516 1.00 75.00 164 GLU A C 1
ATOM 1299 O O . GLU A 1 164 ? -45.120 -6.105 98.081 1.00 75.00 164 GLU A O 1
ATOM 1304 N N . GLU A 1 165 ? -46.992 -4.853 98.005 1.00 74.69 165 GLU A N 1
ATOM 1305 C CA . GLU A 1 165 ? -47.576 -5.494 96.823 1.00 74.69 165 GLU A CA 1
ATOM 1306 C C . GLU A 1 165 ? -47.102 -4.811 95.528 1.00 74.69 165 GLU A C 1
ATOM 1308 O O . GLU A 1 165 ? -47.084 -3.580 95.420 1.00 74.69 165 GLU A O 1
ATOM 1313 N N . PHE A 1 166 ? -46.757 -5.609 94.520 1.00 77.56 166 PHE A N 1
ATOM 1314 C CA . PHE A 1 166 ? -46.379 -5.158 93.182 1.00 77.56 166 PHE A CA 1
ATOM 1315 C C . PHE A 1 166 ? -46.950 -6.091 92.107 1.00 77.56 166 PHE A C 1
ATOM 1317 O O . PHE A 1 166 ? -47.365 -7.218 92.383 1.00 77.56 166 PHE A O 1
ATOM 1324 N N . LEU A 1 167 ? -47.007 -5.606 90.867 1.00 73.38 167 LEU A N 1
ATOM 1325 C CA . LEU A 1 167 ? -47.476 -6.373 89.717 1.00 73.38 167 LEU A CA 1
ATOM 1326 C C . LEU A 1 167 ? -46.282 -6.780 88.855 1.00 73.38 167 LEU A C 1
ATOM 1328 O O . LEU A 1 167 ? -45.441 -5.948 88.521 1.00 73.38 167 LEU A O 1
ATOM 1332 N N . LEU A 1 168 ? -46.231 -8.052 88.481 1.00 73.00 168 LEU A N 1
ATOM 1333 C CA . LEU A 1 168 ? -45.328 -8.590 87.472 1.00 73.00 168 LEU A CA 1
ATOM 1334 C C . LEU A 1 168 ? -46.121 -8.764 86.183 1.00 73.00 168 LEU A C 1
ATOM 1336 O O . LEU A 1 168 ? -47.174 -9.402 86.188 1.00 73.00 168 LEU A O 1
ATOM 1340 N N . ILE A 1 169 ? -45.637 -8.166 85.101 1.00 69.56 169 ILE A N 1
ATOM 1341 C CA . ILE A 1 169 ? -46.264 -8.251 83.784 1.00 69.56 169 ILE A CA 1
ATOM 1342 C C . ILE A 1 169 ? -45.267 -8.895 82.828 1.00 69.56 169 ILE A C 1
ATOM 1344 O O . ILE A 1 169 ? -44.184 -8.355 82.609 1.00 69.56 169 ILE A O 1
ATOM 1348 N N . ASP A 1 170 ? -45.645 -10.040 82.276 1.00 71.38 170 ASP A N 1
ATOM 1349 C CA . ASP A 1 170 ? -44.976 -10.669 81.137 1.00 71.38 170 ASP A CA 1
ATOM 1350 C C . ASP A 1 170 ? -45.821 -10.462 79.860 1.00 71.38 170 ASP A C 1
ATOM 1352 O O . ASP A 1 170 ? -46.870 -9.812 79.913 1.00 71.38 170 ASP A O 1
ATOM 1356 N N . LYS A 1 171 ? -45.384 -10.997 78.710 1.00 62.31 171 LYS A N 1
ATOM 1357 C CA . LYS A 1 171 ? -46.050 -10.872 77.398 1.00 62.31 171 LYS A CA 1
ATOM 1358 C C . LYS A 1 171 ? -47.556 -11.140 77.459 1.00 62.31 171 LYS A C 1
ATOM 1360 O O . LYS A 1 171 ? -48.321 -10.361 76.896 1.00 62.31 171 LYS A O 1
ATOM 1365 N N . ASP A 1 172 ? -47.960 -12.181 78.190 1.00 65.25 172 ASP A N 1
ATOM 1366 C CA . ASP A 1 172 ? -49.346 -12.668 78.215 1.00 65.25 172 ASP A CA 1
ATOM 1367 C C . ASP A 1 172 ? -49.949 -12.782 79.627 1.00 65.25 172 ASP A C 1
ATOM 1369 O O . ASP A 1 172 ? -51.136 -13.075 79.772 1.00 65.25 172 ASP A O 1
ATOM 1373 N N . THR A 1 173 ? -49.170 -12.554 80.694 1.00 67.62 173 THR A N 1
ATOM 1374 C CA . THR A 1 173 ? -49.612 -12.818 82.075 1.00 67.62 173 THR A CA 1
ATOM 1375 C C . THR A 1 173 ? -49.356 -11.644 83.018 1.00 67.62 173 THR A C 1
ATOM 1377 O O . THR A 1 173 ? -48.339 -10.955 82.941 1.00 67.62 173 THR A O 1
ATOM 1380 N N . LYS A 1 174 ? -50.311 -11.395 83.926 1.00 77.94 174 LYS A N 1
ATOM 1381 C CA . LYS A 1 174 ? -50.201 -10.402 85.004 1.00 77.94 174 LYS A CA 1
ATOM 1382 C C . LYS A 1 174 ? -50.344 -11.107 86.346 1.00 77.94 174 LYS A C 1
ATOM 1384 O O . LYS A 1 174 ? -51.398 -11.669 86.627 1.00 77.94 174 LYS A O 1
ATOM 1389 N N . ILE A 1 175 ? -49.307 -11.050 87.176 1.00 75.62 175 ILE A N 1
ATOM 1390 C CA . ILE A 1 175 ? -49.275 -11.682 88.500 1.00 75.62 175 ILE A CA 1
ATOM 1391 C C . ILE A 1 175 ? -49.146 -10.596 89.565 1.00 75.62 175 ILE A C 1
ATOM 1393 O O . ILE A 1 175 ? -48.300 -9.707 89.464 1.00 75.62 175 ILE A O 1
ATOM 1397 N N . LYS A 1 176 ? -49.978 -10.667 90.604 1.00 77.62 176 LYS A N 1
ATOM 1398 C CA . LYS A 1 176 ? -49.851 -9.826 91.796 1.00 77.62 176 LYS A CA 1
ATOM 1399 C C . LYS A 1 176 ? -48.975 -10.552 92.814 1.00 77.62 176 LYS A C 1
ATOM 1401 O O . LYS A 1 176 ? -49.319 -11.651 93.235 1.00 77.62 176 LYS A O 1
ATOM 1406 N N . ALA A 1 177 ? -47.852 -9.949 93.185 1.00 74.69 177 ALA A N 1
ATOM 1407 C CA . ALA A 1 177 ? -46.873 -10.518 94.104 1.00 74.69 177 ALA A CA 1
ATOM 1408 C C . ALA A 1 177 ? -46.643 -9.582 95.297 1.00 74.69 177 ALA A C 1
ATOM 1410 O O . ALA A 1 177 ? -46.852 -8.372 95.205 1.00 74.69 177 ALA A O 1
ATOM 1411 N N . ARG A 1 178 ? -46.213 -10.143 96.428 1.00 78.19 178 ARG A N 1
ATOM 1412 C CA . ARG A 1 178 ? -45.869 -9.397 97.644 1.00 78.19 178 ARG A CA 1
ATOM 1413 C C . ARG A 1 178 ? -44.432 -9.722 98.037 1.00 78.19 178 ARG A C 1
ATOM 1415 O O . ARG A 1 178 ? -44.052 -10.889 98.022 1.00 78.19 178 ARG A O 1
ATOM 1422 N N . ALA A 1 179 ? -43.634 -8.710 98.371 1.00 72.44 179 ALA A N 1
ATOM 1423 C CA . ALA A 1 179 ? -42.240 -8.909 98.768 1.00 72.44 179 ALA A CA 1
ATOM 1424 C C . ALA A 1 179 ? -42.170 -9.548 100.167 1.00 72.44 179 ALA A C 1
ATOM 1426 O O . ALA A 1 179 ? -42.529 -8.899 101.145 1.00 72.44 179 ALA A O 1
ATOM 1427 N N . LEU A 1 180 ? -41.738 -10.808 100.266 1.00 68.50 180 LEU A N 1
ATOM 1428 C CA . LEU A 1 180 ? -41.634 -11.538 101.540 1.00 68.50 180 LEU A CA 1
ATOM 1429 C C . LEU A 1 180 ? -40.248 -11.390 102.186 1.00 68.50 180 LEU A C 1
ATOM 1431 O O . LEU A 1 180 ? -40.159 -11.164 103.386 1.00 68.50 180 LEU A O 1
ATOM 1435 N N . GLU A 1 181 ? -39.182 -11.425 101.386 1.00 65.12 181 GLU A N 1
ATOM 1436 C CA . GLU A 1 181 ? -37.791 -11.244 101.818 1.00 65.12 181 GLU A CA 1
ATOM 1437 C C . GLU A 1 181 ? -37.037 -10.386 100.793 1.00 65.12 181 GLU A C 1
ATOM 1439 O O . GLU A 1 181 ? -37.373 -10.387 99.605 1.00 65.12 181 GLU A O 1
ATOM 1444 N N . LYS A 1 182 ? -36.024 -9.631 101.236 1.00 65.56 182 LYS A N 1
ATOM 1445 C CA . LYS A 1 182 ? -35.188 -8.793 100.364 1.00 65.56 182 LYS A CA 1
ATOM 1446 C C . LYS A 1 182 ? -33.716 -9.105 100.604 1.00 65.56 182 LYS A C 1
ATOM 1448 O O . LYS A 1 182 ? -33.106 -8.540 101.505 1.00 65.56 182 LYS A O 1
ATOM 1453 N N . ASN A 1 183 ? -33.158 -9.957 99.750 1.00 66.06 183 ASN A N 1
ATOM 1454 C CA . ASN A 1 183 ? -31.731 -10.258 99.721 1.00 66.06 183 ASN A CA 1
ATOM 1455 C C . ASN A 1 183 ? -31.099 -9.574 98.505 1.00 66.06 183 ASN A C 1
ATOM 1457 O O . ASN A 1 183 ? -31.615 -9.669 97.391 1.00 66.06 183 ASN A O 1
ATOM 1461 N N . THR A 1 184 ? -29.993 -8.862 98.708 1.00 57.22 184 THR A N 1
ATOM 1462 C CA . THR A 1 184 ? -29.185 -8.325 97.609 1.00 57.22 184 THR A CA 1
ATOM 1463 C C . THR A 1 184 ? -28.349 -9.454 97.018 1.00 57.22 184 THR A C 1
ATOM 1465 O O . THR A 1 184 ? -27.557 -10.063 97.734 1.00 57.22 184 THR A O 1
ATOM 1468 N N . LEU A 1 185 ? -28.528 -9.741 95.730 1.00 57.62 185 LEU A N 1
ATOM 1469 C CA . LEU A 1 185 ? -27.671 -10.677 95.001 1.00 57.62 185 LEU A CA 1
ATOM 1470 C C . LEU A 1 185 ? -26.265 -10.073 94.834 1.00 57.62 185 LEU A C 1
ATOM 1472 O O . LEU A 1 185 ? -26.127 -8.893 94.508 1.00 57.62 185 LEU A O 1
ATOM 1476 N N . ASP A 1 186 ? -25.240 -10.888 95.077 1.00 39.84 186 ASP A N 1
ATOM 1477 C CA . ASP A 1 186 ? -23.819 -10.560 94.898 1.00 39.84 186 ASP A CA 1
ATOM 1478 C C . ASP A 1 186 ? -23.553 -10.252 93.405 1.00 39.84 186 ASP A C 1
ATOM 1480 O O . ASP A 1 186 ? -24.016 -11.014 92.551 1.00 39.84 186 ASP A O 1
ATOM 1484 N N . PRO A 1 187 ? -22.850 -9.166 93.020 1.00 47.75 187 PRO A N 1
ATOM 1485 C CA . PRO A 1 187 ? -22.796 -8.697 91.629 1.00 47.75 187 PRO A CA 1
ATOM 1486 C C . PRO A 1 187 ? -21.888 -9.537 90.702 1.00 47.75 187 PRO A C 1
ATOM 1488 O O . PRO A 1 187 ? -21.309 -9.004 89.755 1.00 47.75 187 PRO A O 1
ATOM 1491 N N . ARG A 1 188 ? -21.719 -10.839 90.965 1.00 39.88 188 ARG A N 1
ATOM 1492 C CA . ARG A 1 188 ? -20.838 -11.749 90.206 1.00 39.88 188 ARG A CA 1
ATOM 1493 C C . ARG A 1 188 ? -21.483 -13.064 89.751 1.00 39.88 188 ARG A C 1
ATOM 1495 O O . ARG A 1 188 ? -20.763 -14.035 89.524 1.00 39.88 188 ARG A O 1
ATOM 1502 N N . ILE A 1 189 ? -22.797 -13.091 89.550 1.00 36.56 189 ILE A N 1
ATOM 1503 C CA . ILE A 1 189 ? -23.475 -14.158 88.792 1.00 36.56 189 ILE A CA 1
ATOM 1504 C C . ILE A 1 189 ? -24.388 -13.521 87.750 1.00 36.56 189 ILE A C 1
ATOM 1506 O O . ILE A 1 189 ? -25.127 -12.582 88.121 1.00 36.56 189 ILE A O 1
#

pLDDT: mean 80.96, std 13.96, range [36.56, 97.62]

Radius of gyration: 69.11 Å; chains: 1; bounding box: 111×42×190 Å